Protein AF-A0A2T5HZY5-F1 (afdb_monomer_lite)

Structure (mmCIF, N/CA/C/O backbone):
data_AF-A0A2T5HZY5-F1
#
_entry.id   AF-A0A2T5HZY5-F1
#
loop_
_atom_site.group_PDB
_atom_site.id
_atom_site.type_symbol
_atom_site.label_atom_id
_atom_site.label_alt_id
_atom_site.label_comp_id
_atom_site.label_asym_id
_atom_site.label_entity_id
_atom_site.label_seq_id
_atom_site.pdbx_PDB_ins_code
_atom_site.Cartn_x
_atom_site.Cartn_y
_atom_site.Cartn_z
_atom_site.occupancy
_atom_site.B_iso_or_equiv
_atom_site.auth_seq_id
_atom_site.auth_comp_id
_atom_site.auth_asym_id
_atom_site.auth_atom_id
_atom_site.pdbx_PDB_model_num
ATOM 1 N N . MET A 1 1 ? 18.395 0.371 3.546 1.00 41.59 1 MET A N 1
ATOM 2 C CA . MET A 1 1 ? 17.524 1.176 2.662 1.00 41.59 1 MET A CA 1
ATOM 3 C C . MET A 1 1 ? 16.368 0.289 2.238 1.00 41.59 1 MET A C 1
ATOM 5 O O . MET A 1 1 ? 16.626 -0.799 1.742 1.00 41.59 1 MET A O 1
ATOM 9 N N . LYS A 1 2 ? 15.124 0.676 2.534 1.00 44.75 2 LYS A N 1
ATOM 10 C CA . LYS A 1 2 ? 13.929 -0.111 2.202 1.00 44.75 2 LYS A CA 1
ATOM 11 C C . LYS A 1 2 ? 13.679 0.050 0.698 1.00 44.75 2 LYS A C 1
ATOM 13 O O . LYS A 1 2 ? 13.107 1.045 0.268 1.00 44.75 2 LYS A O 1
ATOM 18 N N . VAL A 1 3 ? 14.240 -0.851 -0.108 1.00 51.84 3 VAL A N 1
ATOM 19 C CA . VAL A 1 3 ? 14.046 -0.850 -1.564 1.00 51.84 3 VAL A CA 1
ATOM 20 C C . VAL A 1 3 ? 12.724 -1.559 -1.827 1.00 51.84 3 VAL A C 1
ATOM 22 O O . VAL A 1 3 ? 12.675 -2.782 -1.919 1.00 51.84 3 VAL A O 1
ATOM 25 N N . SER A 1 4 ? 11.629 -0.806 -1.816 1.00 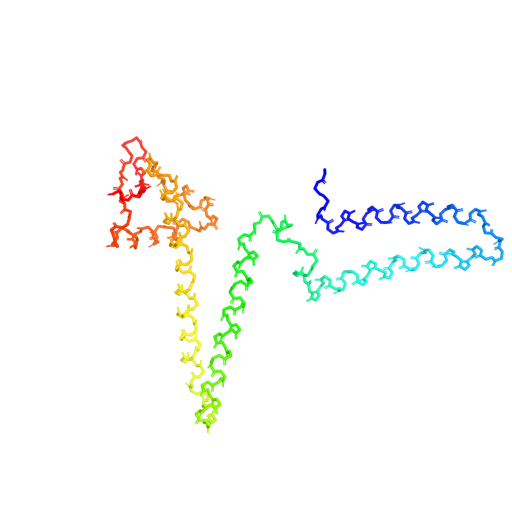55.94 4 SER A N 1
ATOM 26 C CA . SER A 1 4 ? 10.291 -1.372 -2.054 1.00 55.94 4 SER A CA 1
ATOM 27 C C . SER A 1 4 ? 9.409 -0.466 -2.909 1.00 55.94 4 SER A C 1
ATOM 29 O O . SER A 1 4 ? 8.311 -0.845 -3.265 1.00 55.94 4 SER A O 1
ATOM 31 N N . ASN A 1 5 ? 9.893 0.706 -3.332 1.00 67.44 5 ASN A N 1
ATOM 32 C CA . ASN A 1 5 ? 9.145 1.520 -4.281 1.00 67.44 5 ASN A CA 1
ATOM 33 C C . ASN A 1 5 ? 9.508 1.107 -5.723 1.00 67.44 5 ASN A C 1
ATOM 35 O O . ASN A 1 5 ? 10.681 1.224 -6.101 1.00 67.44 5 ASN A O 1
ATOM 39 N N . PRO A 1 6 ? 8.537 0.672 -6.548 1.00 72.19 6 PRO A N 1
ATOM 40 C CA . PRO A 1 6 ? 8.766 0.334 -7.953 1.00 72.19 6 PRO A CA 1
ATOM 41 C C . PRO A 1 6 ? 9.450 1.456 -8.746 1.00 72.19 6 PRO A C 1
ATOM 43 O O . PRO A 1 6 ? 10.272 1.183 -9.619 1.00 72.19 6 PRO A O 1
ATOM 46 N N . LEU A 1 7 ? 9.197 2.720 -8.389 1.00 73.25 7 LEU A N 1
ATOM 47 C CA . LEU A 1 7 ? 9.854 3.879 -8.994 1.00 73.25 7 LEU A CA 1
ATOM 48 C C . LEU A 1 7 ? 11.366 3.887 -8.725 1.00 73.25 7 LEU A C 1
ATOM 50 O O . LEU A 1 7 ? 12.158 4.209 -9.606 1.00 73.25 7 LEU A O 1
ATOM 54 N N . THR A 1 8 ? 11.781 3.490 -7.521 1.00 77.81 8 THR A N 1
ATOM 55 C CA . THR A 1 8 ? 13.197 3.396 -7.146 1.00 77.81 8 THR A CA 1
ATOM 56 C C . THR A 1 8 ? 13.889 2.247 -7.872 1.00 77.81 8 THR A C 1
ATOM 58 O O . THR A 1 8 ? 15.032 2.400 -8.293 1.00 77.81 8 THR A O 1
ATOM 61 N N . ILE A 1 9 ? 13.199 1.118 -8.067 1.00 81.75 9 ILE A N 1
ATOM 62 C CA . ILE A 1 9 ? 13.724 -0.013 -8.847 1.00 81.75 9 ILE A CA 1
ATOM 63 C C . ILE A 1 9 ? 13.970 0.417 -10.297 1.00 81.75 9 ILE A C 1
ATOM 65 O O . ILE A 1 9 ? 15.045 0.156 -10.836 1.00 81.75 9 ILE A O 1
ATOM 69 N N . ILE A 1 10 ? 13.017 1.132 -10.902 1.00 80.75 10 ILE A N 1
ATOM 70 C CA . ILE A 1 10 ? 13.156 1.665 -12.265 1.00 80.75 10 ILE A CA 1
ATOM 71 C C . ILE A 1 10 ? 14.299 2.679 -12.343 1.00 80.75 10 ILE A C 1
ATOM 73 O O . ILE A 1 10 ? 15.090 2.619 -13.279 1.00 80.75 10 ILE A O 1
ATOM 77 N N . ALA A 1 11 ? 14.429 3.569 -11.356 1.00 83.25 11 ALA A N 1
ATOM 78 C CA . ALA A 1 11 ? 15.509 4.553 -11.320 1.00 83.25 11 ALA A CA 1
ATOM 79 C C . ALA A 1 11 ? 16.895 3.888 -11.262 1.00 83.25 11 ALA A C 1
ATOM 81 O O . ALA A 1 11 ? 17.770 4.223 -12.057 1.00 83.25 11 ALA A O 1
ATOM 82 N N . ILE A 1 12 ? 17.081 2.900 -10.378 1.00 86.81 12 ILE A N 1
ATOM 83 C CA . ILE A 1 12 ? 18.340 2.144 -10.274 1.00 86.81 12 ILE A CA 1
ATOM 84 C C . ILE A 1 12 ? 18.628 1.404 -11.584 1.00 86.81 12 ILE A C 1
ATOM 86 O O . ILE A 1 12 ? 19.751 1.446 -12.087 1.00 86.81 12 ILE A O 1
ATOM 90 N N . PHE A 1 13 ? 17.617 0.744 -12.150 1.00 86.19 13 PHE A N 1
ATOM 91 C CA . PHE A 1 13 ? 17.762 0.008 -13.400 1.00 86.19 13 PHE A CA 1
ATOM 92 C C . PHE A 1 13 ? 18.158 0.927 -14.562 1.00 86.19 13 PHE A C 1
ATOM 94 O O . PHE A 1 13 ? 19.075 0.590 -15.307 1.00 86.19 13 PHE A O 1
ATOM 101 N N . ALA A 1 14 ? 17.531 2.101 -14.679 1.00 84.69 14 ALA A N 1
ATOM 102 C CA . ALA A 1 14 ? 17.856 3.091 -15.700 1.00 84.69 14 ALA A CA 1
ATOM 103 C C . ALA A 1 14 ? 19.310 3.579 -15.582 1.00 84.69 14 ALA A C 1
ATOM 105 O O . ALA A 1 14 ? 20.033 3.554 -16.575 1.00 84.69 14 ALA A O 1
ATOM 106 N N . SER A 1 15 ? 19.770 3.928 -14.374 1.00 87.69 15 SER A N 1
ATOM 107 C CA . SER A 1 15 ? 21.152 4.387 -14.154 1.00 87.69 15 SER A CA 1
ATOM 108 C C . SER A 1 15 ? 22.198 3.318 -14.493 1.00 87.69 15 SER A C 1
ATOM 110 O O . SER A 1 15 ? 23.236 3.611 -15.094 1.00 87.69 15 SER A O 1
ATOM 112 N N . VAL A 1 16 ? 21.936 2.061 -14.126 1.00 90.31 16 VAL A N 1
ATOM 113 C CA . VAL A 1 16 ? 22.842 0.942 -14.428 1.00 90.31 16 VAL A CA 1
ATOM 114 C C . VAL A 1 16 ? 22.845 0.632 -15.928 1.00 90.31 16 VAL A C 1
ATOM 116 O O . VAL A 1 16 ? 23.913 0.457 -16.515 1.00 90.31 16 VAL A O 1
ATOM 119 N N . ALA A 1 17 ? 21.671 0.609 -16.563 1.00 88.00 17 ALA A N 1
ATOM 120 C CA . ALA A 1 17 ? 21.539 0.366 -17.996 1.00 88.00 17 ALA A CA 1
ATOM 121 C C . ALA A 1 17 ? 22.242 1.448 -18.831 1.00 88.00 17 ALA A C 1
ATOM 123 O O . ALA A 1 17 ? 22.943 1.114 -19.783 1.00 88.00 17 ALA A O 1
ATOM 124 N N . GLU A 1 18 ? 22.117 2.719 -18.446 1.00 87.50 18 GLU A N 1
ATOM 125 C CA . GLU A 1 18 ? 22.801 3.839 -19.101 1.00 87.50 18 GLU A CA 1
ATOM 126 C C . GLU A 1 18 ? 24.326 3.711 -18.996 1.00 87.50 18 GLU A C 1
ATOM 128 O O . GLU A 1 18 ? 25.034 3.814 -19.998 1.00 87.50 18 GLU A O 1
ATOM 133 N N . THR A 1 19 ? 24.836 3.390 -17.804 1.00 91.75 19 THR A N 1
ATOM 134 C CA . THR A 1 19 ? 26.278 3.197 -17.584 1.00 91.75 19 THR A CA 1
ATOM 135 C C . THR A 1 19 ? 26.834 2.075 -18.465 1.00 91.75 19 THR A C 1
ATOM 137 O O . THR A 1 19 ? 27.882 2.232 -19.098 1.00 91.75 19 THR A O 1
ATOM 140 N N . PHE A 1 20 ? 26.123 0.948 -18.555 1.00 90.31 20 PHE A N 1
ATOM 141 C CA . PHE A 1 20 ? 26.525 -0.153 -19.429 1.00 90.31 20 PHE A CA 1
ATOM 142 C C . PHE A 1 20 ? 26.403 0.189 -20.912 1.00 90.31 20 PHE A C 1
ATOM 144 O O . PHE A 1 20 ? 27.266 -0.213 -21.692 1.00 90.31 20 PHE A O 1
ATOM 151 N N . ALA A 1 21 ? 25.381 0.948 -21.307 1.00 89.44 21 ALA A N 1
ATOM 152 C CA . ALA A 1 21 ? 25.213 1.380 -22.686 1.00 89.44 21 ALA A CA 1
ATOM 153 C C . ALA A 1 21 ? 26.360 2.288 -23.145 1.00 89.44 21 ALA A C 1
ATOM 155 O O . ALA A 1 21 ? 26.888 2.084 -24.236 1.00 89.44 21 ALA A O 1
ATOM 156 N N . ILE A 1 22 ? 26.806 3.227 -22.304 1.00 89.75 22 ILE A N 1
ATOM 157 C CA . ILE A 1 22 ? 27.970 4.077 -22.598 1.00 89.75 22 ILE A CA 1
ATOM 158 C C . ILE A 1 22 ? 29.231 3.220 -22.758 1.00 89.75 22 ILE A C 1
ATOM 160 O O . ILE A 1 22 ? 29.968 3.380 -23.732 1.00 89.75 22 ILE A O 1
ATOM 164 N N . GLY A 1 23 ? 29.464 2.277 -21.839 1.00 91.25 23 GLY A N 1
ATOM 165 C CA . GLY A 1 23 ? 30.614 1.373 -21.918 1.00 91.25 23 GLY A CA 1
ATOM 166 C C . GLY A 1 23 ? 30.615 0.516 -23.188 1.00 91.25 23 GLY A C 1
ATOM 167 O O . GLY A 1 23 ? 31.645 0.381 -23.846 1.00 91.25 23 GLY A O 1
ATOM 168 N N . ALA A 1 24 ? 29.453 -0.016 -23.566 1.00 89.88 24 ALA A N 1
ATOM 169 C CA . ALA A 1 24 ? 29.289 -0.798 -24.786 1.00 89.88 24 ALA A CA 1
ATOM 170 C C . ALA A 1 24 ? 29.476 0.053 -26.052 1.00 89.88 24 ALA A C 1
ATOM 172 O O . ALA A 1 24 ? 30.135 -0.396 -26.988 1.00 89.88 24 ALA A O 1
ATOM 173 N N . LEU A 1 25 ? 28.956 1.287 -26.069 1.00 89.62 25 LEU A N 1
ATOM 174 C CA . LEU A 1 25 ? 29.047 2.194 -27.216 1.00 89.62 25 LEU A CA 1
ATOM 175 C C . LEU A 1 25 ? 30.503 2.515 -27.580 1.00 89.62 25 LEU A C 1
ATOM 177 O O . LEU A 1 25 ? 30.850 2.518 -28.758 1.00 89.62 25 LEU A O 1
ATOM 181 N N . ILE A 1 26 ? 31.364 2.721 -26.578 1.00 90.12 26 ILE A N 1
ATOM 182 C CA . ILE A 1 26 ? 32.797 3.002 -26.782 1.00 90.12 26 ILE A CA 1
ATOM 183 C C . ILE A 1 26 ? 33.531 1.795 -27.391 1.00 90.12 26 ILE A C 1
ATOM 185 O O . ILE A 1 26 ? 34.487 1.968 -28.143 1.00 90.12 26 ILE A O 1
ATOM 189 N N . ALA A 1 27 ? 33.094 0.573 -27.079 1.00 90.75 27 ALA A N 1
ATOM 190 C CA . ALA A 1 27 ? 33.712 -0.661 -27.562 1.00 90.75 27 ALA A CA 1
ATOM 191 C C . ALA A 1 27 ? 33.194 -1.118 -28.942 1.00 90.75 27 ALA A C 1
ATOM 193 O O . ALA A 1 27 ? 33.733 -2.068 -29.513 1.00 90.75 27 ALA A O 1
ATOM 194 N N . LEU A 1 28 ? 32.145 -0.479 -29.470 1.00 92.06 28 LEU A N 1
ATOM 195 C CA . LEU A 1 28 ? 31.490 -0.864 -30.719 1.00 92.06 28 LEU A CA 1
ATOM 196 C C . LEU A 1 28 ? 32.142 -0.198 -31.946 1.00 92.06 28 LEU A C 1
ATOM 198 O O . LEU A 1 28 ? 32.433 1.001 -31.908 1.00 92.06 28 LEU A O 1
ATOM 202 N N . PRO A 1 29 ? 32.305 -0.934 -33.063 1.00 92.19 29 PRO A N 1
ATOM 203 C CA . PRO A 1 29 ? 32.697 -0.358 -34.346 1.00 92.19 29 PRO A CA 1
ATOM 204 C C . PRO A 1 29 ? 31.702 0.717 -34.824 1.00 92.19 29 PRO A C 1
ATOM 206 O O . PRO A 1 29 ? 30.498 0.556 -34.587 1.00 92.19 29 PRO A O 1
ATOM 209 N N . PRO A 1 30 ? 32.157 1.781 -35.516 1.00 88.88 30 PRO A N 1
ATOM 210 C CA . PRO A 1 30 ? 31.310 2.901 -35.942 1.00 88.88 30 PRO A CA 1
ATOM 211 C C . PRO A 1 30 ? 30.069 2.485 -36.741 1.00 88.88 30 PRO A C 1
ATOM 213 O O . PRO A 1 30 ? 29.016 3.104 -36.618 1.00 88.88 30 PRO A O 1
ATOM 216 N N . GLU A 1 31 ? 30.167 1.405 -37.514 1.00 91.62 31 GLU A N 1
ATOM 217 C CA . GLU A 1 31 ? 29.094 0.896 -38.372 1.00 91.62 31 GLU A CA 1
ATOM 218 C C . GLU A 1 31 ? 27.902 0.351 -37.565 1.00 91.62 31 GLU A C 1
ATOM 220 O O . GLU A 1 31 ? 26.770 0.324 -38.049 1.00 91.62 31 GLU A O 1
ATOM 225 N N . LEU A 1 32 ? 28.146 -0.083 -36.324 1.00 90.69 32 LEU A N 1
ATOM 226 C CA . LEU A 1 32 ? 27.134 -0.663 -35.437 1.00 90.69 32 LEU A CA 1
ATOM 227 C C . LEU A 1 32 ? 26.638 0.318 -34.367 1.00 90.69 32 LEU A C 1
ATOM 229 O O . LEU A 1 32 ? 25.593 0.071 -33.761 1.00 90.69 32 LEU A O 1
ATOM 233 N N . GLN A 1 33 ? 27.345 1.430 -34.142 1.00 91.19 33 GLN A N 1
ATOM 234 C CA . GLN A 1 33 ? 27.001 2.417 -33.111 1.00 91.19 33 GLN A CA 1
ATOM 235 C C . GLN A 1 33 ? 25.614 3.032 -33.328 1.00 91.19 33 GLN A C 1
ATOM 237 O O . GLN A 1 33 ? 24.863 3.192 -32.368 1.00 91.19 33 GLN A O 1
ATOM 242 N N . GLU A 1 34 ? 25.241 3.322 -34.577 1.00 90.06 34 GLU A N 1
ATOM 243 C CA . GLU A 1 34 ? 23.929 3.894 -34.906 1.00 90.06 34 GLU A CA 1
ATOM 244 C C . GLU A 1 34 ? 22.782 2.946 -34.525 1.00 90.06 34 GLU A C 1
ATOM 246 O O . GLU A 1 34 ? 21.855 3.322 -33.805 1.00 90.06 34 GLU A O 1
ATOM 251 N N . HIS A 1 35 ? 22.876 1.682 -34.942 1.00 89.94 35 HIS A N 1
ATOM 252 C CA . HIS A 1 35 ? 21.875 0.661 -34.626 1.00 89.94 35 HIS A CA 1
ATOM 253 C C . HIS A 1 35 ? 21.792 0.410 -33.117 1.00 89.94 35 HIS A C 1
ATOM 255 O O . HIS A 1 35 ? 20.702 0.265 -32.556 1.00 89.94 35 HIS A O 1
ATOM 261 N N . PHE A 1 36 ? 22.944 0.403 -32.445 1.00 90.81 36 PHE A N 1
ATOM 262 C CA . PHE A 1 36 ? 23.018 0.251 -31.000 1.00 90.81 36 PHE A CA 1
ATOM 263 C C . PHE A 1 36 ? 22.377 1.432 -30.256 1.00 90.81 36 PHE A C 1
ATOM 265 O O . PHE A 1 36 ? 21.640 1.214 -29.296 1.00 90.81 36 PHE A O 1
ATOM 272 N N . MET A 1 37 ? 22.568 2.671 -30.720 1.00 88.88 37 MET A N 1
ATOM 273 C CA . MET A 1 37 ? 21.932 3.855 -30.131 1.00 88.88 37 MET A CA 1
ATOM 274 C C . MET A 1 37 ? 20.402 3.782 -30.180 1.00 88.88 37 MET A C 1
ATOM 276 O O . MET A 1 37 ? 19.745 4.040 -29.169 1.00 88.88 37 MET A O 1
ATOM 280 N N . TYR A 1 38 ? 19.823 3.381 -31.315 1.00 91.38 38 TYR A N 1
ATOM 281 C CA . TYR A 1 38 ? 18.373 3.192 -31.414 1.00 91.38 38 TYR A CA 1
ATOM 282 C C . TYR A 1 38 ? 17.869 2.116 -30.453 1.00 91.38 38 TYR A C 1
ATOM 284 O O . TYR A 1 38 ? 16.848 2.313 -29.790 1.00 91.38 38 TYR A O 1
ATOM 292 N N . PHE A 1 39 ? 18.601 1.007 -30.325 1.00 88.94 39 PHE A N 1
ATOM 293 C CA . PHE A 1 39 ? 18.272 -0.035 -29.359 1.00 88.94 39 PHE A CA 1
ATOM 294 C C . PHE A 1 39 ? 18.289 0.506 -27.920 1.00 88.94 39 PHE A C 1
ATOM 296 O O . PHE A 1 39 ? 17.301 0.352 -27.205 1.00 88.94 39 PHE A O 1
ATOM 303 N N . VAL A 1 40 ? 19.357 1.204 -27.518 1.00 89.12 40 VAL A N 1
ATOM 304 C CA . VAL A 1 40 ? 19.530 1.762 -26.164 1.00 89.12 40 VAL A CA 1
ATOM 305 C C . VAL A 1 40 ? 18.459 2.795 -25.805 1.00 89.12 40 VAL A C 1
ATOM 307 O O . VAL A 1 40 ? 18.077 2.877 -24.644 1.00 89.12 40 VAL A O 1
ATOM 310 N N . MET A 1 41 ? 17.941 3.566 -26.763 1.00 87.50 41 MET A N 1
ATOM 311 C CA . MET A 1 41 ? 16.875 4.540 -26.486 1.00 87.50 41 MET A CA 1
ATOM 312 C C . MET A 1 41 ? 15.482 3.900 -26.463 1.00 87.50 41 MET A C 1
ATOM 314 O O . MET A 1 41 ? 14.672 4.169 -25.570 1.00 87.50 41 MET A O 1
ATOM 318 N N . VAL A 1 42 ? 15.179 3.061 -27.457 1.00 90.50 42 VAL A N 1
ATOM 319 C CA . VAL A 1 42 ? 13.830 2.511 -27.657 1.00 90.50 42 VAL A CA 1
ATOM 320 C C . VAL A 1 42 ? 13.539 1.394 -26.662 1.00 90.50 42 VAL A C 1
ATOM 322 O O . VAL A 1 42 ? 12.455 1.364 -26.082 1.00 90.50 42 VAL A O 1
ATOM 325 N N . PHE A 1 43 ? 14.489 0.489 -26.425 1.00 85.94 43 PHE A N 1
ATOM 326 C CA . PHE A 1 43 ? 14.255 -0.693 -25.598 1.00 85.94 43 PHE A CA 1
ATOM 327 C C . PHE A 1 43 ? 13.878 -0.352 -24.141 1.00 85.94 43 PHE A C 1
ATOM 329 O O . PHE A 1 43 ? 12.829 -0.820 -23.686 1.00 85.94 43 PHE A O 1
ATOM 336 N N . PRO A 1 44 ? 14.616 0.509 -23.410 1.00 83.94 44 PRO A N 1
ATOM 337 C CA . PRO A 1 44 ? 14.225 0.910 -22.058 1.00 83.94 44 PRO A CA 1
ATOM 338 C C . PRO A 1 44 ? 12.903 1.680 -22.041 1.00 83.94 44 PRO A C 1
ATOM 340 O O . PRO A 1 44 ? 12.084 1.474 -21.148 1.00 83.94 44 PRO A O 1
ATOM 343 N N . SER A 1 45 ? 12.660 2.517 -23.054 1.00 87.31 45 SER A N 1
ATOM 344 C CA . SER A 1 45 ? 11.419 3.289 -23.179 1.00 87.31 45 SER A CA 1
ATOM 345 C C . SER A 1 45 ? 10.200 2.373 -23.318 1.00 87.31 45 SER A C 1
ATOM 347 O O . SER A 1 45 ? 9.189 2.578 -22.646 1.00 87.31 45 SER A O 1
ATOM 349 N N . VAL A 1 46 ? 10.307 1.310 -24.122 1.00 90.75 46 VAL A N 1
ATOM 350 C CA . VAL A 1 46 ? 9.262 0.282 -24.261 1.00 90.75 46 VAL A CA 1
ATOM 351 C C . VAL A 1 46 ? 9.019 -0.441 -22.935 1.00 90.75 46 VAL A C 1
ATOM 353 O O . VAL A 1 46 ? 7.862 -0.623 -22.561 1.00 90.75 46 VAL A O 1
ATOM 356 N N . ILE A 1 47 ? 10.070 -0.804 -22.191 1.00 86.50 47 ILE A N 1
ATOM 357 C CA . ILE A 1 47 ? 9.929 -1.445 -20.870 1.00 86.50 47 ILE A CA 1
ATOM 358 C C . ILE A 1 47 ? 9.198 -0.530 -19.884 1.00 86.50 47 ILE A C 1
ATOM 360 O O . ILE A 1 47 ? 8.287 -0.988 -19.194 1.00 86.50 47 ILE A O 1
ATOM 364 N N . VAL A 1 48 ? 9.554 0.757 -19.835 1.00 84.50 48 VAL A N 1
ATOM 365 C CA . VAL A 1 48 ? 8.897 1.736 -18.956 1.00 84.50 48 VAL A CA 1
ATOM 366 C C . VAL A 1 48 ? 7.424 1.906 -19.337 1.00 84.50 48 VAL A C 1
ATOM 368 O O . VAL A 1 48 ? 6.558 1.881 -18.462 1.00 84.50 48 VAL A O 1
ATOM 371 N N . ILE A 1 49 ? 7.106 2.005 -20.630 1.00 89.25 49 ILE A N 1
ATOM 372 C CA . ILE A 1 49 ? 5.715 2.083 -21.101 1.00 89.25 49 ILE A CA 1
ATOM 373 C C . ILE A 1 49 ? 4.938 0.823 -20.707 1.00 89.25 49 ILE A C 1
ATOM 375 O O . ILE A 1 49 ? 3.854 0.933 -20.136 1.00 89.25 49 ILE A O 1
ATOM 379 N N . LEU A 1 50 ? 5.487 -0.371 -20.956 1.00 87.94 50 LEU A N 1
ATOM 380 C CA . LEU A 1 50 ? 4.850 -1.634 -20.568 1.00 87.94 50 LEU A CA 1
ATOM 381 C C . LEU A 1 50 ? 4.619 -1.703 -19.060 1.00 87.94 50 LEU A C 1
ATOM 383 O O . LEU A 1 50 ? 3.548 -2.124 -18.627 1.00 87.94 50 LEU A O 1
ATOM 387 N N . PHE A 1 51 ? 5.592 -1.261 -18.267 1.00 82.56 51 PHE A N 1
ATOM 388 C CA . PHE A 1 51 ? 5.463 -1.191 -16.820 1.00 82.56 51 PHE A CA 1
ATOM 389 C C . PHE A 1 51 ? 4.252 -0.340 -16.408 1.00 82.56 51 PHE A C 1
ATOM 391 O O . PHE A 1 51 ? 3.409 -0.807 -15.640 1.00 82.56 51 PHE A O 1
ATOM 398 N N . PHE A 1 52 ? 4.105 0.866 -16.967 1.00 83.00 52 PHE A N 1
ATOM 399 C CA . PHE A 1 52 ? 2.960 1.732 -16.667 1.00 83.00 52 PHE A CA 1
ATOM 400 C C . PHE A 1 52 ? 1.630 1.173 -17.181 1.00 83.00 52 PHE A C 1
ATOM 402 O O . PHE A 1 52 ? 0.617 1.292 -16.495 1.00 83.00 52 PHE A O 1
ATOM 409 N N . VAL A 1 53 ? 1.617 0.520 -18.345 1.00 87.94 53 VAL A N 1
ATOM 410 C CA . VAL A 1 53 ? 0.422 -0.161 -18.866 1.00 87.94 53 VAL A CA 1
ATOM 411 C C . VAL A 1 53 ? -0.016 -1.285 -17.923 1.00 87.94 53 VAL A C 1
ATOM 413 O O . VAL A 1 53 ? -1.196 -1.394 -17.591 1.00 87.94 53 VAL A O 1
ATOM 416 N N . ILE A 1 54 ? 0.922 -2.102 -17.440 1.00 84.31 54 ILE A N 1
ATOM 417 C CA . ILE A 1 54 ? 0.631 -3.166 -16.469 1.00 84.31 54 ILE A CA 1
ATOM 418 C C . ILE A 1 54 ? 0.106 -2.564 -15.164 1.00 84.31 54 ILE A C 1
ATOM 420 O O . ILE A 1 54 ? -0.879 -3.066 -14.623 1.00 84.31 54 ILE A O 1
ATOM 424 N N . LEU A 1 55 ? 0.713 -1.476 -14.6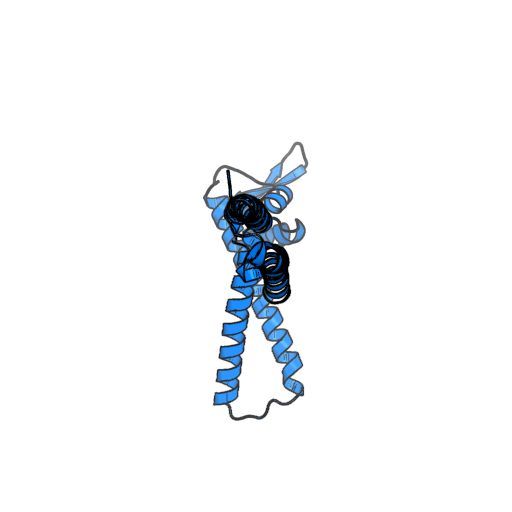88 1.00 79.50 55 LEU A N 1
ATOM 425 C CA . LEU A 1 55 ? 0.276 -0.766 -13.487 1.00 79.50 55 LEU A CA 1
ATOM 426 C C . LEU A 1 55 ? -1.150 -0.219 -13.644 1.00 79.50 55 LEU A C 1
ATOM 428 O O . LEU A 1 55 ? -1.954 -0.357 -12.723 1.00 79.50 55 LEU A O 1
ATOM 432 N N . PHE A 1 56 ? -1.494 0.313 -14.819 1.00 81.25 56 PHE A N 1
ATOM 433 C CA . PHE A 1 56 ? -2.839 0.803 -15.121 1.00 81.25 56 PHE A CA 1
ATOM 434 C C . PHE A 1 56 ? -3.904 -0.301 -15.017 1.00 81.25 56 PHE A C 1
ATOM 436 O O . PHE A 1 56 ? -4.968 -0.077 -14.444 1.00 81.25 56 PHE A O 1
ATOM 443 N N . PHE A 1 57 ? -3.623 -1.511 -15.513 1.00 81.69 57 PHE A N 1
ATOM 444 C CA . PHE A 1 57 ? -4.581 -2.625 -15.454 1.00 81.69 57 PHE A CA 1
ATOM 445 C C . PHE A 1 57 ? -4.553 -3.409 -14.139 1.00 81.69 57 PHE A C 1
ATOM 447 O O . PHE A 1 57 ? -5.565 -3.992 -13.739 1.00 81.69 57 PHE A O 1
ATOM 454 N N . LYS A 1 58 ? -3.393 -3.496 -13.485 1.00 73.25 58 LYS A N 1
ATOM 455 C CA . LYS A 1 58 ? -3.165 -4.354 -12.316 1.00 73.25 58 LYS A CA 1
ATOM 456 C C . LYS A 1 58 ? -2.337 -3.637 -11.246 1.00 73.25 58 LYS A C 1
ATOM 458 O O . LYS A 1 58 ? -1.234 -4.089 -10.930 1.00 73.25 58 LYS A O 1
ATOM 463 N N . PRO A 1 59 ? -2.889 -2.590 -10.610 1.00 68.00 59 PRO A N 1
ATOM 464 C CA . PRO A 1 59 ? -2.159 -1.818 -9.606 1.00 68.00 59 PRO A CA 1
ATOM 465 C C . PRO A 1 59 ? -1.689 -2.695 -8.433 1.00 68.00 59 PRO A C 1
ATOM 467 O O . PRO A 1 59 ? -0.579 -2.541 -7.953 1.00 68.00 59 PRO A O 1
ATOM 470 N N . LEU A 1 60 ? -2.471 -3.702 -8.032 1.00 64.19 60 LEU A N 1
ATOM 471 C CA . LEU A 1 60 ? -2.191 -4.560 -6.869 1.00 64.19 60 LEU A CA 1
ATOM 472 C C . LEU A 1 60 ? -1.067 -5.601 -7.066 1.00 64.19 60 LEU A C 1
ATOM 474 O O . LEU A 1 60 ? -0.744 -6.310 -6.119 1.00 64.19 60 LEU A O 1
ATOM 478 N N . VAL A 1 61 ? -0.525 -5.776 -8.278 1.00 65.06 61 VAL A N 1
ATOM 479 C CA . VAL A 1 61 ? 0.477 -6.830 -8.569 1.00 65.06 61 VAL A CA 1
ATOM 480 C C . VAL A 1 61 ? 1.908 -6.354 -8.312 1.00 65.06 61 VAL A C 1
ATOM 482 O O . VAL A 1 61 ? 2.784 -7.169 -8.037 1.00 65.06 61 VAL A O 1
ATOM 485 N N . LEU A 1 62 ? 2.143 -5.046 -8.408 1.00 60.66 62 LEU A N 1
ATOM 486 C CA . LEU A 1 62 ? 3.481 -4.451 -8.361 1.00 60.66 62 LEU A CA 1
ATOM 487 C C . LEU A 1 62 ? 3.789 -3.728 -7.047 1.00 60.66 62 LEU A C 1
ATOM 489 O O . LEU A 1 62 ? 4.945 -3.391 -6.817 1.00 60.66 62 LEU A O 1
ATOM 493 N N . TYR A 1 63 ? 2.786 -3.521 -6.193 1.00 60.50 63 TYR A N 1
ATOM 494 C CA . TYR A 1 63 ? 2.971 -2.997 -4.844 1.00 60.50 63 TYR A CA 1
ATOM 495 C C . TYR A 1 63 ? 2.868 -4.138 -3.840 1.00 60.50 63 TYR A C 1
ATOM 497 O O . TYR A 1 63 ? 1.864 -4.85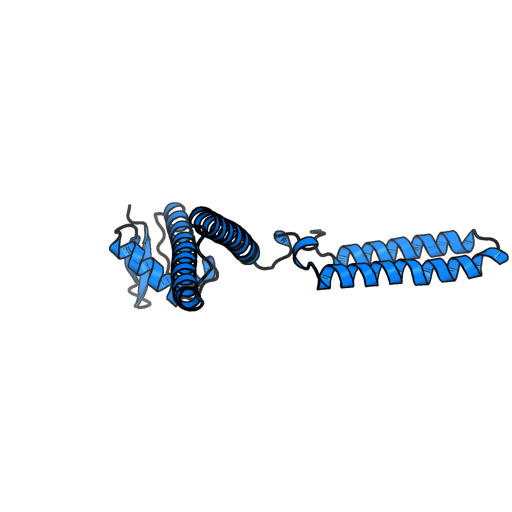7 -3.792 1.00 60.50 63 TYR A O 1
ATOM 505 N N . ALA A 1 64 ? 3.906 -4.308 -3.030 1.00 56.56 64 ALA A N 1
ATOM 506 C CA . ALA A 1 64 ? 3.823 -5.165 -1.866 1.00 56.56 64 ALA A CA 1
ATOM 507 C C . ALA A 1 64 ? 2.877 -4.523 -0.830 1.00 56.56 64 ALA A C 1
ATOM 509 O O . ALA A 1 64 ? 2.741 -3.299 -0.787 1.00 56.56 64 ALA A O 1
ATOM 510 N N . PRO A 1 65 ? 2.258 -5.310 0.071 1.00 53.50 65 PRO A N 1
ATOM 511 C CA . PRO A 1 65 ? 1.437 -4.769 1.160 1.00 53.50 65 PRO A CA 1
ATOM 512 C C . PRO A 1 65 ? 2.168 -3.722 2.018 1.00 53.50 65 PRO A C 1
ATOM 514 O O . PRO A 1 65 ? 1.530 -2.890 2.647 1.00 53.50 65 PRO A O 1
ATOM 517 N N . SER A 1 66 ? 3.505 -3.764 2.033 1.00 55.84 66 SER A N 1
ATOM 518 C CA . SER A 1 66 ? 4.384 -2.818 2.725 1.00 55.84 66 SER A CA 1
ATOM 519 C C . SER A 1 66 ? 4.561 -1.462 2.037 1.00 55.84 66 SER A C 1
ATOM 521 O O . SER A 1 66 ? 5.178 -0.585 2.643 1.00 55.84 66 SER A O 1
ATOM 523 N N . ASP A 1 67 ? 4.110 -1.331 0.785 1.00 59.41 67 ASP A N 1
ATOM 524 C CA . ASP A 1 67 ? 4.245 -0.124 -0.046 1.00 59.41 67 ASP A CA 1
ATOM 525 C C . ASP A 1 67 ? 2.996 0.760 0.014 1.00 59.41 67 ASP A C 1
ATOM 527 O O . ASP A 1 67 ? 2.999 1.882 -0.487 1.00 59.41 67 ASP A O 1
ATOM 531 N N . TYR A 1 68 ? 1.934 0.255 0.640 1.00 57.47 68 TYR A N 1
ATOM 532 C CA . TYR A 1 68 ? 0.786 1.045 1.046 1.00 57.47 68 TYR A CA 1
ATOM 533 C C . TYR A 1 68 ? 1.096 1.700 2.397 1.00 57.47 68 TYR A C 1
ATOM 535 O O . TYR A 1 68 ? 1.590 1.028 3.303 1.00 57.47 68 TYR A O 1
ATOM 543 N N . ASP A 1 69 ? 0.766 2.989 2.545 1.00 54.97 69 ASP A N 1
ATOM 544 C CA . ASP A 1 69 ? 0.868 3.704 3.831 1.00 54.97 69 ASP A CA 1
ATOM 545 C C . ASP A 1 69 ? 0.054 3.009 4.937 1.00 54.97 69 ASP A C 1
ATOM 547 O O . ASP A 1 69 ? 0.386 3.118 6.116 1.00 54.97 69 ASP A O 1
ATOM 551 N N . ASP A 1 70 ? -0.975 2.247 4.547 1.00 55.59 70 ASP A N 1
ATOM 552 C CA . ASP A 1 70 ? -1.810 1.460 5.444 1.00 55.59 70 ASP A CA 1
ATOM 553 C C . ASP A 1 70 ? -1.953 -0.010 4.969 1.00 55.59 70 ASP A C 1
ATOM 555 O O . ASP A 1 70 ? -2.732 -0.311 4.052 1.00 55.59 70 ASP A O 1
ATOM 559 N N . PRO A 1 71 ? -1.223 -0.956 5.594 1.00 52.59 71 PRO A N 1
ATOM 560 C CA . PRO A 1 71 ? -1.318 -2.391 5.315 1.00 52.59 71 PRO A CA 1
ATOM 561 C C . PRO A 1 71 ? -2.726 -2.976 5.528 1.00 52.59 71 PRO A C 1
ATOM 563 O O . PRO A 1 71 ? -3.077 -3.989 4.907 1.00 52.59 71 PRO A O 1
ATOM 566 N N . GLU A 1 72 ? -3.548 -2.358 6.385 1.00 53.81 72 GLU A N 1
ATOM 567 C CA . GLU A 1 72 ? -4.907 -2.820 6.687 1.00 53.81 72 GLU A CA 1
ATOM 568 C C . GLU A 1 72 ? -5.856 -2.539 5.520 1.00 53.81 72 GLU A C 1
ATOM 570 O O . GLU A 1 72 ? -6.687 -3.385 5.206 1.00 53.81 72 GLU A O 1
ATOM 575 N N . HIS A 1 73 ? -5.690 -1.437 4.781 1.00 55.53 73 HIS A N 1
ATOM 576 C CA . HIS A 1 73 ? -6.523 -1.143 3.607 1.00 55.53 73 HIS A CA 1
ATOM 577 C C . HIS A 1 73 ? -6.347 -2.173 2.480 1.00 55.53 73 HIS A C 1
ATOM 579 O O . HIS A 1 73 ? -7.325 -2.562 1.831 1.00 55.53 73 HIS A O 1
ATOM 585 N N . PHE A 1 74 ? -5.123 -2.671 2.275 1.00 53.31 74 PHE A N 1
ATOM 586 C CA . PHE A 1 74 ? -4.856 -3.753 1.324 1.00 53.31 74 PHE A CA 1
ATOM 587 C C . PHE A 1 74 ? -5.464 -5.076 1.804 1.00 53.31 74 PHE A C 1
ATOM 589 O O . PHE A 1 74 ? -6.107 -5.784 1.026 1.00 53.31 74 PHE A O 1
ATOM 596 N N . LEU A 1 75 ? -5.311 -5.404 3.092 1.00 56.84 75 LEU A N 1
ATOM 597 C CA . LEU A 1 75 ? -5.901 -6.609 3.678 1.00 56.84 75 LEU A CA 1
ATOM 598 C C . LEU A 1 75 ? -7.427 -6.567 3.656 1.00 56.84 75 LEU A C 1
ATOM 600 O O . LEU A 1 75 ? -8.036 -7.583 3.333 1.00 56.84 75 LEU A O 1
ATOM 604 N N . ILE A 1 76 ? -8.043 -5.419 3.938 1.00 58.47 76 ILE A N 1
ATOM 605 C CA . ILE A 1 76 ? -9.488 -5.214 3.856 1.00 58.47 76 ILE A CA 1
ATOM 606 C C . ILE A 1 76 ? -9.932 -5.382 2.408 1.00 58.47 76 ILE A C 1
ATOM 608 O O . ILE A 1 76 ? -10.771 -6.235 2.155 1.00 58.47 76 ILE A O 1
ATOM 612 N N . ALA A 1 77 ? -9.333 -4.687 1.436 1.00 59.50 77 ALA A N 1
ATOM 613 C CA . ALA A 1 77 ? -9.725 -4.817 0.029 1.00 59.50 77 ALA A CA 1
ATOM 614 C C . ALA A 1 77 ? -9.586 -6.260 -0.498 1.00 59.50 77 ALA A C 1
ATOM 616 O O . ALA A 1 77 ? -10.452 -6.750 -1.227 1.00 59.50 77 ALA A O 1
ATOM 617 N N . ASN A 1 78 ? -8.528 -6.973 -0.099 1.00 62.25 78 ASN A N 1
ATOM 618 C CA . ASN A 1 78 ? -8.260 -8.331 -0.570 1.00 62.25 78 ASN A CA 1
ATOM 619 C C . ASN A 1 78 ? -9.103 -9.387 0.174 1.00 62.25 78 ASN A C 1
ATOM 621 O O . ASN A 1 78 ? -9.625 -10.303 -0.462 1.00 62.25 78 ASN A O 1
ATOM 625 N N . LYS A 1 79 ? -9.309 -9.246 1.494 1.00 61.72 79 LYS A N 1
ATOM 626 C CA . LYS A 1 79 ? -10.234 -10.094 2.272 1.00 61.72 79 LYS A CA 1
ATOM 627 C C . LYS A 1 79 ? -11.676 -9.876 1.829 1.00 61.72 79 LYS A C 1
ATOM 629 O O . LYS A 1 79 ? -12.385 -10.857 1.633 1.00 61.72 79 LYS A O 1
ATOM 634 N N . LEU A 1 80 ? -12.088 -8.625 1.609 1.00 63.81 80 LEU A N 1
ATOM 635 C CA . LEU A 1 80 ? -13.417 -8.290 1.106 1.00 63.81 80 LEU A CA 1
ATOM 636 C C . LEU A 1 80 ? -13.623 -8.933 -0.263 1.00 63.81 80 LEU A C 1
ATOM 638 O O . LEU A 1 80 ? -14.592 -9.657 -0.430 1.00 63.81 80 LEU A O 1
ATOM 642 N N . ARG A 1 81 ? -12.674 -8.781 -1.200 1.00 64.12 81 ARG A N 1
ATOM 643 C CA . ARG A 1 81 ? -12.742 -9.416 -2.526 1.00 64.12 81 ARG A CA 1
ATOM 644 C C . ARG A 1 81 ? -12.834 -10.941 -2.448 1.00 64.12 81 ARG A C 1
ATOM 646 O O . ARG A 1 81 ? -13.673 -11.518 -3.131 1.00 64.12 81 ARG A O 1
ATOM 653 N N . ASN A 1 82 ? -12.013 -11.579 -1.614 1.00 63.84 82 ASN A N 1
ATOM 654 C CA . ASN A 1 82 ? -12.008 -13.037 -1.456 1.00 63.84 82 ASN A CA 1
ATOM 655 C C . ASN A 1 82 ? -13.289 -13.563 -0.788 1.00 63.84 82 ASN A C 1
ATOM 657 O O . ASN A 1 82 ? -13.756 -14.653 -1.111 1.00 63.84 82 ASN A O 1
ATOM 661 N N . ASN A 1 83 ? -13.862 -12.807 0.148 1.00 66.50 83 ASN A N 1
ATOM 662 C CA . ASN A 1 83 ? -15.136 -13.154 0.771 1.00 66.50 83 ASN A CA 1
ATOM 663 C C . ASN A 1 83 ? -16.302 -12.917 -0.201 1.00 66.50 83 ASN A C 1
ATOM 665 O O . ASN A 1 83 ? -17.185 -13.762 -0.295 1.00 66.50 83 ASN A O 1
ATOM 669 N N . LEU A 1 84 ? -16.261 -11.844 -0.998 1.00 67.19 84 LEU A N 1
ATOM 670 C CA . LEU A 1 84 ? -17.260 -11.546 -2.029 1.00 67.19 84 LEU A CA 1
ATOM 671 C C . LEU A 1 84 ? -17.262 -12.595 -3.147 1.00 67.19 84 LEU A C 1
ATOM 673 O O . LEU A 1 84 ? -18.324 -13.013 -3.606 1.00 67.19 84 LEU A O 1
ATOM 677 N N . SER A 1 85 ? -16.083 -13.054 -3.575 1.00 63.66 85 SER A N 1
ATOM 678 C CA . SER A 1 85 ? -15.963 -14.111 -4.582 1.00 63.66 85 SER A CA 1
ATOM 679 C C . SER A 1 85 ? -16.504 -15.445 -4.065 1.00 63.66 85 SER A C 1
ATOM 681 O O . SER A 1 85 ? -17.237 -16.117 -4.775 1.00 63.66 85 SER A O 1
ATOM 683 N N . LYS A 1 86 ? -16.223 -15.798 -2.804 1.00 69.75 86 LYS A N 1
ATOM 684 C CA . LYS A 1 86 ? -16.762 -17.018 -2.180 1.00 69.75 86 LYS A CA 1
ATOM 685 C C . LYS A 1 86 ? -18.276 -16.961 -1.989 1.00 69.75 86 LYS A C 1
ATOM 687 O O . LYS A 1 86 ? -18.953 -17.967 -2.183 1.00 69.75 86 LYS A O 1
ATOM 692 N N . GLU A 1 87 ? -18.807 -15.805 -1.600 1.00 67.38 87 GLU A N 1
ATOM 693 C CA . GLU A 1 87 ? -20.246 -15.642 -1.391 1.00 67.38 87 GLU A CA 1
ATOM 694 C C . GLU A 1 87 ? -20.999 -15.630 -2.727 1.00 67.38 87 GLU A C 1
ATOM 696 O O . GLU A 1 87 ? -21.996 -16.328 -2.873 1.00 67.38 87 GLU A O 1
ATOM 701 N N . SER A 1 88 ? -20.475 -14.944 -3.750 1.00 64.19 88 SER A N 1
ATOM 702 C CA . SER A 1 88 ? -21.033 -15.010 -5.110 1.00 64.19 88 SER A CA 1
ATOM 703 C C . SER A 1 88 ? -20.977 -16.420 -5.703 1.00 64.19 88 SER A C 1
ATOM 705 O O . SER A 1 88 ? -21.950 -16.851 -6.311 1.00 64.19 88 SER A O 1
ATOM 707 N N . GLU A 1 89 ? -19.906 -17.178 -5.472 1.00 67.06 89 GLU A N 1
ATOM 708 C CA . GLU A 1 89 ? -19.799 -18.575 -5.905 1.00 67.06 89 GLU A CA 1
ATOM 709 C C . GLU A 1 89 ? -20.820 -19.479 -5.198 1.00 67.06 89 GLU A C 1
ATOM 711 O O . GLU A 1 89 ? -21.529 -20.238 -5.858 1.00 67.06 89 GLU A O 1
ATOM 716 N N . LYS A 1 90 ? -20.996 -19.339 -3.877 1.00 71.25 90 LYS A N 1
ATOM 717 C CA . LYS A 1 90 ? -22.063 -20.040 -3.139 1.00 71.25 90 LYS A CA 1
ATOM 718 C C . LYS A 1 90 ? -23.457 -19.695 -3.660 1.00 71.25 90 LYS A C 1
ATOM 720 O O . LYS A 1 90 ? -24.313 -20.575 -3.716 1.00 71.25 90 LYS A O 1
ATOM 725 N N . LEU A 1 91 ? -23.693 -18.438 -4.036 1.00 69.44 91 LEU A N 1
ATOM 726 C CA . LEU A 1 91 ? -24.965 -18.007 -4.617 1.00 69.44 91 LEU A CA 1
ATOM 727 C C . LEU A 1 91 ? -25.179 -18.617 -6.006 1.00 69.44 91 LEU A C 1
ATOM 729 O O . LEU A 1 91 ? -26.259 -19.131 -6.275 1.00 69.44 91 LEU A O 1
ATOM 733 N N . LEU A 1 92 ? -24.156 -18.635 -6.865 1.00 66.44 92 LEU A N 1
ATOM 734 C CA . LEU A 1 92 ? -24.228 -19.275 -8.183 1.00 66.44 92 L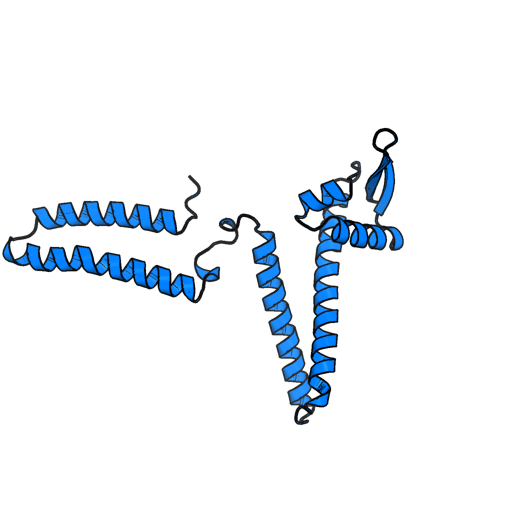EU A CA 1
ATOM 7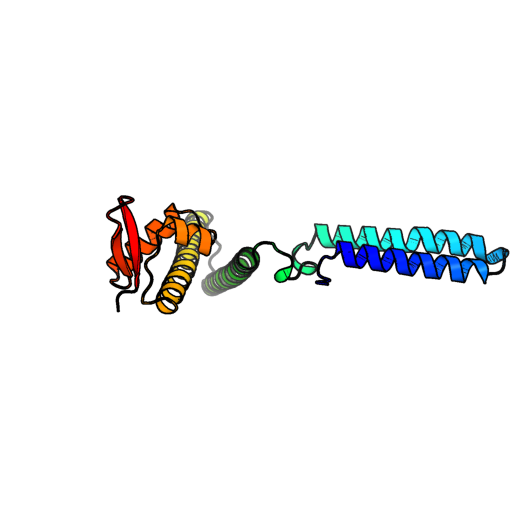35 C C . LEU A 1 92 ? -24.476 -20.786 -8.079 1.00 66.44 92 LEU A C 1
ATOM 737 O O . LEU A 1 92 ? -25.272 -21.320 -8.847 1.00 66.44 92 LEU A O 1
ATOM 741 N N . ILE A 1 93 ? -23.852 -21.459 -7.108 1.00 68.19 93 ILE A N 1
ATOM 742 C CA . ILE A 1 93 ? -24.078 -22.885 -6.835 1.00 68.19 93 ILE A CA 1
ATOM 743 C C . ILE A 1 93 ? -25.528 -23.127 -6.390 1.00 68.19 93 ILE A C 1
ATOM 745 O O . ILE A 1 93 ? -26.191 -23.982 -6.970 1.00 68.19 93 ILE A O 1
ATOM 749 N N . ARG A 1 94 ? -26.061 -22.327 -5.451 1.00 64.56 94 ARG A N 1
ATOM 750 C CA . ARG A 1 94 ? -27.473 -22.429 -5.021 1.00 64.56 94 ARG A CA 1
ATOM 751 C C . ARG A 1 94 ? -28.450 -22.205 -6.177 1.00 64.56 94 ARG A C 1
ATOM 753 O O . ARG A 1 94 ? -29.423 -22.935 -6.311 1.00 64.56 94 ARG A O 1
ATOM 760 N N . LEU A 1 95 ? -28.167 -21.233 -7.042 1.00 66.12 95 LEU A N 1
ATOM 761 C CA . LEU A 1 95 ? -28.991 -20.937 -8.218 1.00 66.12 95 LEU A CA 1
ATOM 762 C C . LEU A 1 95 ? -28.914 -22.046 -9.279 1.00 66.12 95 LEU A C 1
ATOM 764 O O . LEU A 1 95 ? -29.900 -22.314 -9.964 1.00 66.12 95 LEU A O 1
ATOM 768 N N . SER A 1 96 ? -27.757 -22.701 -9.410 1.00 65.88 96 SER A N 1
ATOM 769 C CA . SER A 1 96 ? -27.570 -23.831 -10.321 1.00 65.88 96 SER A CA 1
ATOM 770 C C . SER A 1 96 ? -28.226 -25.116 -9.805 1.00 65.88 96 SER A C 1
ATOM 772 O O . SER A 1 96 ? -28.670 -25.921 -10.622 1.00 65.88 96 SER A O 1
ATOM 774 N N . GLU A 1 97 ? -28.310 -25.312 -8.486 1.00 63.59 97 GLU A N 1
ATOM 775 C CA . GLU A 1 97 ? -29.051 -26.423 -7.867 1.00 63.59 97 GLU A CA 1
ATOM 776 C C . GLU A 1 97 ? -30.574 -26.253 -7.997 1.00 63.59 97 GLU A C 1
ATOM 778 O O . GLU A 1 97 ? -31.290 -27.242 -8.144 1.00 63.59 97 GLU A O 1
ATOM 783 N N . GLU A 1 98 ? -31.085 -25.017 -8.002 1.00 58.75 98 GLU A N 1
ATOM 784 C CA . GLU A 1 98 ? -32.532 -24.744 -8.028 1.00 58.75 98 GLU A CA 1
ATOM 785 C C . GLU A 1 98 ? -33.145 -24.709 -9.447 1.00 58.75 98 GLU A C 1
ATOM 787 O O . GLU A 1 98 ? -34.365 -24.625 -9.589 1.00 58.75 98 GLU A O 1
ATOM 792 N N . ASN A 1 99 ? -32.323 -24.791 -10.506 1.00 52.31 99 ASN A N 1
ATOM 793 C CA . ASN A 1 99 ? -32.709 -24.821 -11.931 1.00 52.31 99 ASN A CA 1
ATOM 794 C C . ASN A 1 99 ? -33.815 -23.807 -12.317 1.00 52.31 99 ASN A C 1
ATOM 796 O O . ASN A 1 99 ? -34.685 -24.080 -13.150 1.00 52.31 99 ASN A O 1
ATOM 800 N N . LYS A 1 100 ? -33.808 -22.629 -11.680 1.00 56.09 100 LYS A N 1
ATOM 801 C CA . LYS A 1 100 ? -34.838 -21.597 -11.822 1.00 56.09 100 LYS A CA 1
ATOM 802 C C . LYS A 1 100 ? -34.229 -20.365 -12.501 1.00 56.09 100 LYS A C 1
ATOM 804 O O . LYS A 1 100 ? -33.227 -19.840 -12.016 1.00 56.09 100 LYS A O 1
ATOM 809 N N . PRO A 1 101 ? -34.791 -19.872 -13.620 1.00 54.78 101 PRO A N 1
ATOM 810 C CA . PRO A 1 101 ? -34.297 -18.653 -14.250 1.00 54.78 101 PRO A CA 1
ATOM 811 C C . PRO A 1 101 ? -34.478 -17.471 -13.292 1.00 54.78 101 PRO A C 1
ATOM 813 O O . PRO A 1 101 ? -35.560 -17.280 -12.734 1.00 54.78 101 PRO A O 1
ATOM 816 N N . ILE A 1 102 ? -33.415 -16.683 -13.111 1.00 53.28 102 ILE A N 1
ATOM 817 C CA . ILE A 1 102 ? -33.379 -15.536 -12.196 1.00 53.28 102 ILE A CA 1
ATOM 818 C C . ILE A 1 102 ? -34.493 -14.559 -12.588 1.00 53.28 102 ILE A C 1
ATOM 820 O O . ILE A 1 102 ? -34.413 -13.865 -13.607 1.00 53.28 102 ILE A O 1
ATOM 824 N N . ALA A 1 103 ? -35.547 -14.490 -11.777 1.00 59.34 103 ALA A N 1
ATOM 825 C CA . ALA A 1 103 ? -36.582 -13.488 -11.953 1.00 59.34 103 ALA A CA 1
ATOM 826 C C . ALA A 1 103 ? -35.984 -12.120 -11.592 1.00 59.34 103 ALA A C 1
ATOM 828 O O . ALA A 1 103 ? -35.441 -11.940 -10.503 1.00 59.34 103 ALA A O 1
ATOM 829 N N . LYS A 1 104 ? -36.101 -11.122 -12.482 1.00 55.69 104 LYS A N 1
ATOM 830 C CA . LYS A 1 104 ? -35.611 -9.739 -12.260 1.00 55.69 104 LYS A CA 1
ATOM 831 C C . LYS A 1 104 ? -36.060 -9.123 -10.923 1.00 55.69 104 LYS A C 1
ATOM 833 O O . LYS A 1 104 ? -35.439 -8.182 -10.442 1.00 55.69 104 LYS A O 1
ATOM 838 N N . THR A 1 105 ? -37.122 -9.654 -10.327 1.00 58.41 105 THR A N 1
ATOM 839 C CA . THR A 1 105 ? -37.686 -9.273 -9.030 1.00 58.41 105 THR A CA 1
ATOM 840 C C . THR A 1 105 ? -36.864 -9.722 -7.815 1.00 58.41 105 THR A C 1
ATOM 842 O O . THR A 1 105 ? -37.070 -9.173 -6.737 1.00 58.41 105 THR A O 1
ATOM 845 N N . GLU A 1 106 ? -35.935 -10.676 -7.950 1.00 60.34 106 GLU A N 1
ATOM 846 C CA . GLU A 1 106 ? -35.123 -11.197 -6.832 1.00 60.34 106 GLU A CA 1
ATOM 847 C C . GLU A 1 106 ? -33.783 -10.456 -6.657 1.00 60.34 106 GLU A C 1
ATOM 849 O O . GLU A 1 106 ? -33.240 -10.409 -5.554 1.00 60.34 106 GLU A O 1
ATOM 854 N N . ILE A 1 107 ? -33.289 -9.773 -7.699 1.00 60.28 107 ILE A N 1
ATOM 855 C CA . ILE A 1 107 ? -32.031 -9.001 -7.662 1.00 60.28 107 ILE A CA 1
ATOM 856 C C . ILE A 1 107 ? -32.000 -7.943 -6.539 1.00 60.28 107 ILE A C 1
ATOM 858 O O . ILE A 1 107 ? -30.997 -7.874 -5.829 1.00 60.28 107 ILE A O 1
ATOM 862 N N . PRO A 1 108 ? -33.064 -7.152 -6.290 1.00 66.50 108 PRO A N 1
ATOM 863 C CA . PRO A 1 108 ? -33.056 -6.170 -5.203 1.00 66.50 108 PRO A CA 1
ATOM 864 C C . PRO A 1 108 ? -32.964 -6.806 -3.810 1.00 66.50 108 PRO A C 1
ATOM 866 O O . PRO A 1 108 ? -32.400 -6.211 -2.892 1.00 66.50 108 PRO A O 1
ATOM 869 N N . ARG A 1 109 ? -33.516 -8.015 -3.646 1.00 73.62 109 ARG A N 1
ATOM 870 C CA . ARG A 1 109 ? -33.466 -8.766 -2.387 1.00 73.62 109 ARG A CA 1
ATOM 871 C C . ARG A 1 109 ? -32.066 -9.333 -2.152 1.00 73.62 109 ARG A C 1
ATOM 873 O O . ARG A 1 109 ? -31.523 -9.162 -1.068 1.00 73.62 109 ARG A O 1
ATOM 880 N N . LEU A 1 110 ? -31.454 -9.884 -3.197 1.00 66.81 110 LEU A N 1
ATOM 881 C CA . LEU A 1 110 ? -30.088 -10.411 -3.165 1.00 66.81 110 LEU A CA 1
ATOM 882 C C . LEU A 1 110 ? -29.049 -9.317 -2.880 1.00 66.81 110 LEU A C 1
ATOM 884 O O . LEU A 1 110 ? -28.145 -9.517 -2.075 1.00 66.81 110 LEU A O 1
ATOM 888 N N . VAL A 1 111 ? -29.200 -8.132 -3.483 1.00 68.56 111 VAL A N 1
ATOM 889 C CA . VAL A 1 111 ? -28.330 -6.973 -3.205 1.00 68.56 111 VAL A CA 1
ATOM 890 C C . VAL A 1 111 ? -28.452 -6.519 -1.747 1.00 68.56 111 VAL A C 1
ATOM 892 O O . VAL A 1 111 ? -27.458 -6.119 -1.144 1.00 68.56 111 VAL A O 1
ATOM 895 N N . ARG A 1 112 ? -29.649 -6.596 -1.156 1.00 73.69 112 ARG A N 1
ATOM 896 C CA . ARG A 1 112 ? -29.853 -6.290 0.267 1.00 73.69 112 ARG A CA 1
ATOM 8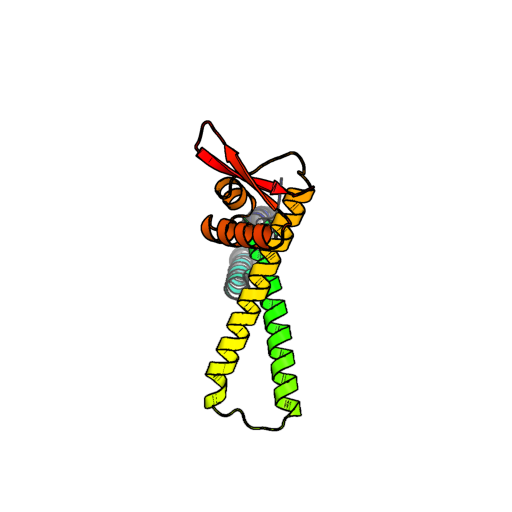97 C C . ARG A 1 112 ? -29.190 -7.316 1.179 1.00 73.69 112 ARG A C 1
ATOM 899 O O . ARG A 1 112 ? -28.442 -6.913 2.059 1.00 73.69 112 ARG A O 1
ATOM 906 N N . GLU A 1 113 ? -29.412 -8.605 0.939 1.00 69.75 113 GLU A N 1
ATOM 907 C CA . GLU A 1 113 ? -28.816 -9.686 1.738 1.00 69.75 113 GLU A CA 1
ATOM 908 C C . GLU A 1 113 ? -27.278 -9.663 1.662 1.00 69.75 113 GLU A C 1
ATOM 910 O O . GLU A 1 113 ? -26.603 -9.803 2.681 1.00 69.75 113 GLU A O 1
ATOM 915 N N . LEU A 1 114 ? -26.710 -9.367 0.487 1.00 66.44 114 LEU A N 1
ATOM 916 C CA . LEU A 1 114 ? -25.269 -9.154 0.321 1.00 66.44 114 LEU A CA 1
ATOM 917 C C . LEU A 1 114 ? -24.762 -7.933 1.089 1.00 66.44 114 LEU A C 1
ATOM 919 O O . LEU A 1 114 ? -23.731 -8.024 1.749 1.00 66.44 114 LEU A O 1
ATOM 923 N N . ASN A 1 115 ? -25.465 -6.800 1.028 1.00 66.25 115 ASN A N 1
ATOM 924 C CA . ASN A 1 115 ? -25.071 -5.616 1.791 1.00 66.25 115 ASN A CA 1
ATOM 925 C C . ASN A 1 115 ? -25.095 -5.887 3.299 1.00 66.25 115 ASN A C 1
ATOM 927 O O . ASN A 1 115 ? -24.179 -5.458 3.995 1.00 66.25 115 ASN A O 1
ATOM 931 N N . GLU A 1 116 ? -26.079 -6.629 3.809 1.00 70.75 116 GLU A N 1
ATOM 932 C CA . GLU A 1 116 ? -26.124 -6.993 5.229 1.00 70.75 116 GLU A CA 1
ATOM 933 C C . GLU A 1 116 ? -25.000 -7.954 5.623 1.00 70.75 116 GLU A C 1
ATOM 935 O O . GLU A 1 116 ? -24.314 -7.704 6.614 1.00 70.75 116 GLU A O 1
ATOM 940 N N . ALA A 1 117 ? -24.728 -8.985 4.818 1.00 65.75 117 ALA A N 1
ATOM 941 C CA . ALA A 1 117 ? -23.613 -9.900 5.060 1.00 65.75 117 ALA A CA 1
ATOM 942 C C . ALA A 1 117 ? -22.250 -9.182 5.009 1.00 65.75 117 ALA A C 1
ATOM 944 O O . ALA A 1 117 ? -21.373 -9.427 5.843 1.00 65.75 117 ALA A O 1
ATOM 945 N N . VAL A 1 118 ? -22.075 -8.247 4.068 1.00 64.81 118 VAL A N 1
ATOM 946 C CA . VAL A 1 118 ? -20.870 -7.414 3.956 1.00 64.81 118 VAL A CA 1
ATOM 947 C C . VAL A 1 118 ? -20.728 -6.514 5.183 1.00 64.81 118 VAL A C 1
ATOM 949 O O . VAL A 1 118 ? -19.670 -6.531 5.813 1.00 64.81 118 VAL A O 1
ATOM 952 N N . LEU A 1 119 ? -21.788 -5.800 5.578 1.00 64.88 119 LEU A N 1
ATOM 953 C CA . LEU A 1 119 ? -21.793 -4.948 6.772 1.00 64.88 119 LEU A CA 1
ATOM 954 C C . LEU A 1 119 ? -21.489 -5.747 8.044 1.00 64.88 119 LEU A C 1
ATOM 956 O O . LEU A 1 119 ? -20.718 -5.284 8.886 1.00 64.88 119 LEU A O 1
ATOM 960 N N . GLN A 1 120 ? -22.040 -6.954 8.170 1.00 64.44 120 GLN A N 1
ATOM 961 C CA . GLN A 1 120 ? -21.784 -7.837 9.304 1.00 64.44 120 GLN A CA 1
ATOM 962 C C . GLN A 1 120 ? -20.322 -8.296 9.330 1.00 64.44 120 GLN A C 1
ATOM 964 O O . GLN A 1 120 ? -19.664 -8.169 10.359 1.00 64.44 120 GLN A O 1
ATOM 969 N N . SER A 1 121 ? -19.769 -8.719 8.187 1.00 61.81 121 SER A N 1
ATOM 970 C CA . SER A 1 121 ? -18.361 -9.128 8.091 1.00 61.81 121 SER A CA 1
ATOM 971 C C . SER A 1 121 ? -17.375 -7.993 8.405 1.00 61.81 121 SER A C 1
ATOM 973 O O . SER A 1 121 ? -16.322 -8.232 8.999 1.00 61.81 121 SER A O 1
ATOM 975 N N . SER A 1 122 ? -17.717 -6.747 8.052 1.00 62.34 122 SER A N 1
ATOM 976 C CA . SER A 1 122 ? -16.914 -5.567 8.385 1.00 62.34 122 SER A CA 1
ATOM 977 C C . SER A 1 122 ? -16.977 -5.220 9.875 1.00 62.34 122 SER A C 1
ATOM 979 O O . SER A 1 122 ? -15.940 -4.902 10.458 1.00 62.34 122 SER A O 1
ATOM 981 N N . LYS A 1 123 ? -18.158 -5.317 10.507 1.00 61.22 123 LYS A N 1
ATOM 982 C CA . LYS A 1 123 ? -18.327 -5.069 11.951 1.00 61.22 123 LYS A CA 1
ATOM 983 C C . LYS A 1 123 ? -17.565 -6.088 12.799 1.00 61.22 123 LYS A C 1
ATOM 985 O O . LYS A 1 123 ? -16.786 -5.693 13.663 1.00 61.22 123 LYS A O 1
ATOM 990 N N . THR A 1 124 ? -17.680 -7.378 12.475 1.00 64.88 124 THR A N 1
ATOM 991 C CA . THR A 1 124 ? -16.975 -8.450 13.201 1.00 64.88 124 THR A CA 1
ATOM 992 C C . THR A 1 124 ? -15.452 -8.282 13.149 1.00 64.88 124 THR A C 1
ATOM 994 O O . THR A 1 124 ? -14.775 -8.501 14.149 1.00 64.88 124 THR A O 1
ATOM 997 N N . GLY A 1 125 ? -14.905 -7.807 12.024 1.00 78.31 125 GLY A N 1
ATOM 998 C CA . GLY A 1 125 ? -13.465 -7.578 11.893 1.00 78.31 125 GLY A CA 1
ATOM 999 C C . GLY A 1 125 ? -12.919 -6.458 12.787 1.00 78.31 125 GLY A C 1
ATOM 1000 O O . GLY A 1 125 ? -11.803 -6.577 13.293 1.00 78.31 125 GLY A O 1
ATOM 1001 N N . LEU A 1 126 ? -13.676 -5.374 12.997 1.00 83.00 126 LEU A N 1
ATOM 1002 C CA . LEU A 1 126 ? -13.262 -4.295 13.902 1.00 83.00 126 LEU A CA 1
ATOM 1003 C C . LEU A 1 126 ? -13.445 -4.693 15.372 1.00 83.00 126 LEU A C 1
ATOM 1005 O O . LEU A 1 126 ? -12.551 -4.430 16.175 1.00 83.00 126 LEU A O 1
ATOM 1009 N N . GLU A 1 127 ? -14.552 -5.366 15.702 1.00 86.69 127 GLU A N 1
ATOM 1010 C CA . GLU A 1 127 ? -14.814 -5.908 17.042 1.00 86.69 127 GLU A CA 1
ATOM 1011 C C . GLU A 1 127 ? -13.653 -6.785 17.528 1.00 86.69 127 GLU A C 1
ATOM 1013 O O . GLU A 1 127 ? -13.084 -6.524 18.588 1.00 86.69 127 GLU A O 1
ATOM 1018 N N . GLU A 1 128 ? -13.244 -7.776 16.729 1.00 84.88 128 GLU A N 1
ATOM 1019 C CA . GLU A 1 128 ? -12.140 -8.680 17.075 1.00 84.88 128 GLU A CA 1
ATOM 1020 C C . GLU A 1 128 ? -10.811 -7.934 17.279 1.00 84.88 128 GLU A C 1
ATOM 1022 O O . GLU A 1 128 ? -10.067 -8.238 18.214 1.00 84.88 128 GLU A O 1
ATOM 1027 N N . ARG A 1 129 ? -10.514 -6.936 16.434 1.00 86.75 129 ARG A N 1
ATOM 1028 C CA . ARG A 1 129 ? -9.285 -6.124 16.528 1.00 86.75 129 ARG A CA 1
ATOM 1029 C C . ARG A 1 129 ? -9.259 -5.279 17.802 1.00 86.75 129 ARG A C 1
ATOM 1031 O O . ARG A 1 129 ? -8.233 -5.262 18.481 1.00 86.75 129 ARG A O 1
ATOM 1038 N N . ILE A 1 130 ? -10.371 -4.617 18.136 1.00 91.38 130 ILE A N 1
ATOM 1039 C CA . ILE A 1 130 ? -10.496 -3.807 19.357 1.00 91.38 130 ILE A CA 1
ATOM 1040 C C . ILE A 1 130 ? -10.364 -4.698 20.592 1.00 91.38 130 ILE A C 1
ATOM 1042 O O . ILE A 1 130 ? -9.562 -4.394 21.472 1.00 91.38 130 ILE A O 1
ATOM 1046 N N . VAL A 1 131 ? -11.095 -5.816 20.646 1.00 91.19 131 VAL A N 1
ATOM 1047 C CA . VAL A 1 131 ? -11.048 -6.736 21.794 1.00 91.19 131 VAL A CA 1
ATOM 1048 C C . VAL A 1 131 ? -9.638 -7.273 22.002 1.00 91.19 131 VAL A C 1
ATOM 1050 O O . VAL A 1 131 ? -9.123 -7.192 23.114 1.00 91.19 131 VAL A O 1
ATOM 1053 N N . LYS A 1 132 ? -8.986 -7.754 20.939 1.00 91.25 132 LYS A N 1
ATOM 1054 C CA . LYS A 1 132 ? -7.616 -8.268 21.022 1.00 91.25 132 LYS A CA 1
ATOM 1055 C C . LYS A 1 132 ? -6.640 -7.209 21.540 1.00 91.25 132 LYS A C 1
ATOM 1057 O O . LYS A 1 132 ? -5.845 -7.487 22.428 1.00 91.25 132 LYS A O 1
ATOM 1062 N N . TYR A 1 133 ? -6.719 -5.986 21.021 1.00 91.44 133 TYR A N 1
ATOM 1063 C CA . TYR A 1 133 ? -5.835 -4.905 21.453 1.00 91.44 133 TYR A CA 1
ATOM 1064 C C . TYR A 1 133 ? -6.030 -4.539 22.928 1.00 91.44 133 TYR A C 1
ATOM 1066 O O . TYR A 1 133 ? -5.049 -4.346 23.644 1.00 91.44 133 TYR A O 1
ATOM 1074 N N . LEU A 1 134 ? -7.281 -4.466 23.395 1.00 92.31 134 LEU A N 1
ATOM 1075 C CA . LEU A 1 134 ? -7.579 -4.184 24.799 1.00 92.31 134 LEU A CA 1
ATOM 1076 C C . LEU A 1 134 ? -7.152 -5.344 25.717 1.00 92.31 134 LEU A C 1
ATOM 1078 O O . LEU A 1 134 ? -6.700 -5.095 26.830 1.00 92.31 134 LEU A O 1
ATOM 1082 N N . GLN A 1 135 ? -7.228 -6.595 25.249 1.00 91.38 135 GLN A N 1
ATOM 1083 C CA . GLN A 1 135 ? -6.691 -7.763 25.963 1.00 91.38 135 GLN A CA 1
ATOM 1084 C C . GLN A 1 135 ? -5.164 -7.728 26.086 1.00 91.38 135 GLN A C 1
ATOM 1086 O O . GLN A 1 135 ? -4.635 -8.106 27.129 1.00 91.38 135 GLN A O 1
ATOM 1091 N N . ASP A 1 136 ? -4.462 -7.244 25.058 1.00 91.00 136 ASP A N 1
ATOM 1092 C CA . ASP A 1 136 ? -3.007 -7.043 25.099 1.00 91.00 136 ASP A CA 1
ATOM 1093 C C . ASP A 1 136 ? -2.611 -5.890 26.056 1.00 91.00 136 ASP A C 1
ATOM 1095 O O . ASP A 1 136 ? -1.465 -5.821 26.506 1.00 91.00 136 ASP A O 1
ATOM 1099 N N . HIS A 1 137 ? -3.557 -5.008 26.415 1.00 90.88 137 HIS A N 1
ATOM 1100 C CA . HIS A 1 137 ? -3.356 -3.838 27.283 1.00 90.88 137 HIS A CA 1
ATOM 1101 C C . HIS A 1 137 ? -4.379 -3.774 28.440 1.00 90.88 137 HIS A C 1
ATOM 1103 O O . HIS A 1 137 ? -5.095 -2.780 28.581 1.00 90.88 137 HIS A O 1
ATOM 1109 N N . PRO A 1 138 ? -4.438 -4.785 29.327 1.00 88.44 138 PRO A N 1
ATOM 1110 C CA . PRO A 1 138 ? -5.555 -4.958 30.261 1.00 88.44 138 PRO A CA 1
ATOM 1111 C C . PRO A 1 138 ? -5.645 -3.887 31.359 1.00 88.44 138 PRO A C 1
ATOM 1113 O O . PRO A 1 138 ? -6.697 -3.697 31.958 1.00 88.44 138 PRO A O 1
ATOM 1116 N N . ASN A 1 139 ? -4.545 -3.176 31.622 1.00 88.31 139 ASN A N 1
ATOM 1117 C CA . ASN A 1 139 ? -4.459 -2.139 32.656 1.00 88.31 139 ASN A CA 1
ATOM 1118 C C . ASN A 1 139 ? -4.509 -0.716 32.079 1.00 88.31 139 ASN A C 1
ATOM 1120 O O . ASN A 1 139 ? -4.148 0.238 32.768 1.00 88.31 139 ASN A O 1
ATOM 1124 N N . GLN A 1 140 ? -4.870 -0.571 30.804 1.00 90.12 140 GLN A N 1
ATOM 1125 C CA . GLN A 1 140 ? -4.938 0.720 30.130 1.00 90.12 140 GLN A CA 1
ATOM 1126 C C . GLN A 1 140 ? -6.370 1.003 29.694 1.00 90.12 140 GLN A C 1
ATOM 1128 O O . GLN A 1 140 ? -7.088 0.117 29.233 1.00 90.12 140 GLN A O 1
ATOM 1133 N N . ALA A 1 141 ? -6.765 2.265 29.828 1.00 91.00 141 ALA A N 1
ATOM 1134 C CA . ALA A 1 141 ? -8.035 2.755 29.332 1.00 91.00 141 ALA A CA 1
ATOM 1135 C C . ALA A 1 141 ? -7.783 3.722 28.174 1.00 91.00 141 ALA A C 1
ATOM 1137 O O . ALA A 1 141 ? -6.868 4.546 28.221 1.00 91.00 141 ALA A O 1
ATOM 1138 N N . PHE A 1 142 ? -8.597 3.619 27.130 1.00 93.06 142 PHE A N 1
ATOM 1139 C CA . PHE A 1 142 ? -8.429 4.381 25.901 1.00 93.06 142 PHE A CA 1
ATOM 1140 C C . PHE A 1 142 ? -9.691 5.164 25.580 1.00 93.06 142 PHE A C 1
ATOM 1142 O O . PHE A 1 142 ? -10.804 4.679 25.763 1.00 93.06 142 PHE A O 1
ATOM 1149 N N . THR A 1 143 ? -9.532 6.368 25.040 1.00 92.69 143 THR A N 1
ATOM 1150 C CA . THR A 1 143 ? -10.676 7.100 24.492 1.00 92.69 143 THR A CA 1
ATOM 1151 C C . THR A 1 143 ? -11.100 6.503 23.152 1.00 92.69 143 THR A C 1
ATOM 1153 O O . THR A 1 143 ? -10.281 5.982 22.390 1.00 92.69 143 THR A O 1
ATOM 1156 N N . ASP A 1 144 ? -12.380 6.639 22.814 1.00 89.69 144 ASP A N 1
ATOM 1157 C CA . ASP A 1 144 ? -12.918 6.307 21.488 1.00 89.69 144 ASP A CA 1
ATOM 1158 C C . ASP A 1 144 ? -12.162 7.040 20.362 1.00 89.69 144 ASP A C 1
ATOM 1160 O O . ASP A 1 144 ? -11.917 6.484 19.290 1.00 89.69 144 ASP A O 1
ATOM 1164 N N . ARG A 1 145 ? -11.725 8.279 20.622 1.00 88.69 145 ARG A N 1
ATOM 1165 C CA . ARG A 1 145 ? -10.866 9.045 19.710 1.00 88.69 145 ARG A CA 1
ATOM 1166 C C . ARG A 1 145 ? -9.490 8.396 19.543 1.00 88.69 145 ARG A C 1
ATOM 1168 O O . ARG A 1 145 ? -9.042 8.248 18.409 1.00 88.69 145 ARG A O 1
ATOM 1175 N N . ALA A 1 146 ? -8.830 8.008 20.636 1.00 88.94 146 ALA A N 1
ATOM 1176 C CA . ALA A 1 146 ? -7.524 7.351 20.578 1.00 88.94 146 ALA A CA 1
ATOM 1177 C C . ALA A 1 146 ? -7.602 6.026 19.810 1.00 88.94 146 ALA A C 1
ATOM 1179 O O . ALA A 1 146 ? -6.800 5.795 18.909 1.00 88.94 146 ALA A O 1
ATOM 1180 N N . LEU A 1 147 ? -8.619 5.208 20.087 1.00 90.75 147 LEU A N 1
ATOM 1181 C CA . LEU A 1 147 ? -8.864 3.962 19.359 1.00 90.75 147 LEU A CA 1
ATOM 1182 C C . LEU A 1 147 ? -9.173 4.227 17.873 1.00 90.75 147 LEU A C 1
ATOM 1184 O O . LEU A 1 147 ? -8.675 3.509 17.011 1.00 90.75 147 LEU A O 1
ATOM 1188 N N . GLY A 1 148 ? -9.896 5.303 17.547 1.00 85.75 148 GLY A N 1
ATOM 1189 C CA . GLY A 1 148 ? -10.082 5.758 16.162 1.00 85.75 148 GLY A CA 1
ATOM 1190 C C . GLY A 1 148 ? -8.767 6.021 15.427 1.00 85.75 148 GLY A C 1
ATOM 1191 O O . GLY A 1 148 ? -8.612 5.602 14.281 1.00 85.75 148 GLY A O 1
ATOM 1192 N N . HIS A 1 149 ? -7.797 6.646 16.096 1.00 85.06 149 HIS A N 1
ATOM 1193 C CA . HIS A 1 149 ? -6.458 6.846 15.538 1.00 85.06 149 HIS A CA 1
ATOM 1194 C C . HIS A 1 149 ? -5.657 5.542 15.441 1.00 85.06 149 HIS A C 1
ATOM 1196 O O . HIS A 1 149 ? -5.007 5.319 14.424 1.00 85.06 149 HIS A O 1
ATOM 1202 N N . ILE A 1 150 ? -5.726 4.677 16.458 1.00 84.19 150 ILE A N 1
ATOM 1203 C CA . ILE A 1 150 ? -5.003 3.394 16.492 1.00 84.19 150 ILE A CA 1
ATOM 1204 C C . ILE A 1 150 ? -5.469 2.466 15.363 1.00 84.19 150 ILE A C 1
ATOM 1206 O O . ILE A 1 150 ? -4.648 1.828 14.710 1.00 84.19 150 ILE A O 1
ATOM 1210 N N . PHE A 1 151 ? -6.777 2.399 15.116 1.00 84.19 151 PHE A N 1
ATOM 1211 C CA . PHE A 1 151 ? -7.360 1.484 14.131 1.00 84.19 151 PHE A CA 1
ATOM 1212 C C . PHE A 1 151 ? -7.656 2.125 12.772 1.00 84.19 151 PHE A C 1
ATOM 1214 O O . PHE A 1 151 ? -8.170 1.426 11.896 1.00 84.19 151 PHE A O 1
ATOM 1221 N N . VAL A 1 152 ? -7.353 3.420 12.606 1.00 80.44 152 VAL A N 1
ATOM 1222 C CA . VAL A 1 152 ? -7.599 4.215 11.386 1.00 80.44 152 VAL A CA 1
ATOM 1223 C C . VAL A 1 152 ? -9.064 4.117 10.933 1.00 80.44 152 VAL A C 1
ATOM 1225 O O . VAL A 1 152 ? -9.398 3.915 9.769 1.00 80.44 152 VAL A O 1
ATOM 1228 N N . VAL A 1 153 ? -9.980 4.250 11.890 1.00 81.38 153 VAL A N 1
ATOM 1229 C CA . VAL A 1 153 ? -11.431 4.212 11.658 1.00 81.38 153 VAL A CA 1
ATOM 1230 C C . VAL A 1 153 ? -12.092 5.447 12.236 1.00 81.38 153 VAL A C 1
ATOM 1232 O O . VAL A 1 153 ? -11.599 6.077 13.172 1.00 81.38 153 VAL A O 1
ATOM 1235 N N . SER A 1 154 ? -13.243 5.814 11.669 1.00 84.56 154 SER A N 1
ATOM 1236 C CA . SER A 1 154 ? -13.981 6.970 12.160 1.00 84.56 154 SER A CA 1
ATOM 1237 C C . SER A 1 154 ? -14.346 6.777 13.632 1.00 84.56 154 SER A C 1
ATOM 1239 O O . SER A 1 154 ? -14.802 5.706 14.039 1.00 84.56 154 SER A O 1
ATOM 1241 N N . ARG A 1 155 ? -14.201 7.848 14.421 1.00 85.81 155 ARG A N 1
ATOM 1242 C CA . ARG A 1 155 ? -14.579 7.880 15.843 1.00 85.81 155 ARG A CA 1
ATOM 1243 C C . ARG A 1 155 ? -15.971 7.288 16.079 1.00 85.81 155 ARG A C 1
ATOM 1245 O O . ARG A 1 155 ? -16.174 6.549 17.029 1.00 85.81 155 ARG A O 1
ATOM 1252 N N . ARG A 1 156 ? -16.916 7.590 15.183 1.00 86.69 156 ARG A N 1
ATOM 1253 C CA . ARG A 1 156 ? -18.283 7.067 15.238 1.00 86.69 156 ARG A CA 1
ATOM 1254 C C . ARG A 1 156 ? -18.333 5.541 15.136 1.00 86.69 156 ARG A C 1
ATOM 1256 O O . ARG A 1 156 ? -19.013 4.927 15.940 1.00 86.69 156 ARG A O 1
ATOM 1263 N N . SER A 1 157 ? -17.604 4.940 14.195 1.00 83.25 157 SER A N 1
ATOM 1264 C CA . SER A 1 157 ? -17.582 3.476 14.033 1.00 83.25 157 SER A CA 1
ATOM 1265 C C . SER A 1 157 ? -16.980 2.791 15.257 1.00 83.25 157 SER A C 1
ATOM 1267 O O . SER A 1 157 ? -17.461 1.748 15.690 1.00 83.25 157 SER A O 1
ATOM 1269 N N . VAL A 1 158 ? -15.939 3.398 15.832 1.00 89.25 158 VAL A N 1
ATOM 1270 C CA . VAL A 1 158 ? -15.317 2.918 17.068 1.00 89.25 158 VAL A CA 1
ATOM 1271 C C . VAL A 1 158 ? -16.289 3.011 18.238 1.00 89.25 158 VAL A C 1
ATOM 1273 O O . VAL A 1 158 ? -16.450 2.029 18.952 1.00 89.25 158 VAL A O 1
ATOM 1276 N N . LEU A 1 159 ? -16.983 4.140 18.393 1.00 90.94 159 LEU A N 1
ATOM 1277 C CA . LEU A 1 159 ? -17.984 4.321 19.441 1.00 90.94 159 LEU A CA 1
ATOM 1278 C C . LEU A 1 159 ? -19.130 3.306 19.315 1.00 90.94 159 LEU A C 1
ATOM 1280 O O . LEU A 1 159 ? -19.411 2.608 20.280 1.00 90.94 159 LEU A O 1
ATOM 1284 N N . GLU A 1 160 ? -19.710 3.149 18.120 1.00 89.88 160 GLU A N 1
ATOM 1285 C CA . GLU A 1 160 ? -20.768 2.157 17.854 1.00 89.88 160 GLU A CA 1
ATOM 1286 C C . GLU A 1 160 ? -20.305 0.724 18.188 1.00 89.88 160 GLU A C 1
ATOM 1288 O O . GLU A 1 160 ? -21.076 -0.092 18.689 1.00 89.88 160 GLU A O 1
ATOM 1293 N N . THR A 1 161 ? -19.029 0.413 17.938 1.00 89.94 161 THR A N 1
ATOM 1294 C CA . THR A 1 161 ? -18.449 -0.901 18.254 1.00 89.94 161 THR A CA 1
ATOM 1295 C C . THR A 1 161 ? -18.219 -1.081 19.756 1.00 89.94 161 THR A C 1
ATOM 1297 O O . THR A 1 161 ? -18.481 -2.151 20.296 1.00 89.94 161 THR A O 1
ATOM 1300 N N . LEU A 1 162 ? -17.742 -0.046 20.448 1.00 92.38 162 LEU A N 1
ATOM 1301 C CA . LEU A 1 162 ? -17.499 -0.079 21.891 1.00 92.38 162 LEU A CA 1
ATOM 1302 C C . LEU A 1 162 ? -18.802 -0.167 22.691 1.00 92.38 162 LEU A C 1
ATOM 1304 O O . LEU A 1 162 ? -18.860 -0.934 23.646 1.00 92.38 162 LEU A O 1
ATOM 1308 N N . GLU A 1 163 ? -19.853 0.534 22.262 1.00 92.00 163 GLU A N 1
ATOM 1309 C CA . GLU A 1 163 ? -21.201 0.417 22.835 1.00 92.00 163 GLU A CA 1
ATOM 1310 C C . GLU A 1 163 ? -21.736 -1.018 22.706 1.00 92.00 163 GLU A C 1
ATOM 1312 O O . GLU A 1 163 ? -22.232 -1.591 23.677 1.00 92.00 163 GLU A O 1
ATOM 1317 N N . LEU A 1 164 ? -21.553 -1.647 21.539 1.00 90.38 164 LEU A N 1
ATOM 1318 C CA . LEU A 1 164 ? -21.917 -3.050 21.329 1.00 90.38 164 LEU A CA 1
ATOM 1319 C C . LEU A 1 164 ? -21.103 -4.003 22.224 1.00 90.38 164 LEU A C 1
ATOM 1321 O O . LEU A 1 164 ? -21.634 -4.985 22.744 1.00 90.38 164 LEU A O 1
ATOM 1325 N N . LEU A 1 165 ? -19.804 -3.748 22.400 1.00 91.06 165 LEU A N 1
ATOM 1326 C CA . LEU A 1 165 ? -18.941 -4.556 23.267 1.00 91.06 165 LEU A CA 1
ATOM 1327 C C . LEU A 1 165 ? -19.267 -4.367 24.758 1.00 91.06 165 LEU A C 1
ATOM 1329 O O . LEU A 1 165 ? -19.102 -5.310 25.536 1.00 91.06 165 LEU A O 1
ATOM 1333 N N . GLU A 1 166 ? -19.737 -3.185 25.156 1.00 92.94 166 GLU A N 1
ATOM 1334 C CA . GLU A 1 166 ? -20.237 -2.899 26.506 1.00 92.94 166 GLU A CA 1
ATOM 1335 C C . GLU A 1 166 ? -21.531 -3.662 26.780 1.00 92.94 166 GLU A C 1
ATOM 1337 O O . GLU A 1 166 ? -21.646 -4.309 27.821 1.00 92.94 166 GLU A O 1
ATOM 1342 N N . GLU A 1 167 ? -22.464 -3.675 25.821 1.00 91.19 167 GLU A N 1
ATOM 1343 C CA . GLU A 1 167 ? -23.702 -4.459 25.910 1.00 91.19 167 GLU A CA 1
ATOM 1344 C C . GLU A 1 167 ? -23.408 -5.964 26.048 1.00 91.19 167 GLU A C 1
ATOM 1346 O O . GLU A 1 167 ? -24.025 -6.661 26.855 1.00 91.19 167 GLU A O 1
ATOM 1351 N N . LYS A 1 168 ? -22.393 -6.459 25.326 1.00 89.75 168 LYS A N 1
ATOM 1352 C CA . LYS A 1 168 ? -21.883 -7.838 25.446 1.00 89.75 168 LYS A CA 1
ATOM 1353 C C . LYS A 1 168 ? -21.101 -8.095 26.744 1.00 89.75 168 LYS A C 1
ATOM 1355 O O . LYS A 1 168 ? -20.725 -9.235 27.011 1.00 89.75 168 LYS A O 1
ATOM 1360 N N . GLY A 1 169 ? -20.827 -7.061 27.538 1.00 89.88 169 GLY A N 1
ATOM 1361 C CA . GLY A 1 169 ? -20.081 -7.152 28.792 1.00 89.88 169 GLY A CA 1
ATOM 1362 C C . GLY A 1 169 ? -18.589 -7.446 28.626 1.00 89.88 169 GLY A C 1
ATOM 1363 O O . GLY A 1 169 ? -17.981 -7.932 29.575 1.00 89.88 169 GLY A O 1
ATOM 1364 N N . VAL A 1 170 ? -18.008 -7.176 27.454 1.00 91.38 170 VAL A N 1
ATOM 1365 C CA . VAL A 1 170 ? -16.584 -7.421 27.145 1.00 91.38 170 VAL A CA 1
ATOM 1366 C C . VAL A 1 170 ? -15.703 -6.245 27.570 1.00 91.38 170 VAL A C 1
ATOM 1368 O O . VAL A 1 170 ? -14.576 -6.441 28.018 1.00 91.38 170 VAL A O 1
ATOM 1371 N N . VAL A 1 171 ? -16.213 -5.021 27.444 1.00 93.25 171 VAL A N 1
ATOM 1372 C CA . VAL A 1 171 ? -15.519 -3.787 27.842 1.00 93.25 171 VAL A CA 1
ATOM 1373 C C . VAL A 1 171 ? -16.343 -3.030 28.875 1.00 93.25 171 VAL A C 1
ATOM 1375 O O . VAL A 1 171 ? -17.547 -3.256 29.011 1.00 93.25 171 VAL A O 1
ATOM 1378 N N . VAL A 1 172 ? -15.699 -2.127 29.607 1.00 92.44 172 VAL A N 1
ATOM 1379 C CA . VAL A 1 172 ? -16.370 -1.206 30.531 1.00 92.44 172 VAL A CA 1
ATOM 1380 C C . VAL A 1 172 ? -15.975 0.230 30.223 1.00 92.44 172 VAL A C 1
ATOM 1382 O O . VAL A 1 172 ? -14.839 0.496 29.818 1.00 92.44 172 VAL A O 1
ATOM 1385 N N . ARG A 1 173 ? -16.915 1.155 30.437 1.00 91.44 173 ARG A N 1
ATOM 1386 C CA . ARG A 1 173 ? -16.672 2.590 30.302 1.00 91.44 173 ARG A CA 1
ATOM 1387 C C . ARG A 1 173 ? -16.381 3.254 31.648 1.00 91.44 173 ARG A C 1
ATOM 1389 O O . ARG A 1 173 ? -16.988 2.921 32.665 1.00 91.44 173 ARG A O 1
ATOM 1396 N N . GLY A 1 174 ? -15.491 4.233 31.628 1.00 87.50 174 GLY A N 1
ATOM 1397 C CA . GLY A 1 174 ? -15.198 5.165 32.712 1.00 87.50 174 GLY A CA 1
ATOM 1398 C C . GLY A 1 174 ? -15.219 6.604 32.199 1.00 87.50 174 GLY A C 1
ATOM 1399 O O . GLY A 1 174 ? -15.259 6.843 30.993 1.00 87.50 174 GLY A O 1
ATOM 1400 N N . ILE A 1 175 ? -15.207 7.566 33.118 1.00 86.94 175 ILE A N 1
ATOM 1401 C CA . ILE A 1 175 ? -15.128 8.994 32.792 1.00 86.94 175 ILE A CA 1
ATOM 1402 C C . ILE A 1 175 ? -13.859 9.543 33.433 1.00 86.94 175 ILE A C 1
ATOM 1404 O O . ILE A 1 175 ? -13.646 9.366 34.635 1.00 86.94 175 ILE A O 1
ATOM 1408 N N . GLU A 1 176 ? -13.023 10.201 32.638 1.00 83.69 176 GLU A N 1
ATOM 1409 C CA . GLU A 1 176 ? -11.864 10.930 33.147 1.00 83.69 176 GLU A CA 1
ATOM 1410 C C . GLU A 1 176 ? -12.314 12.264 33.756 1.00 83.69 176 GLU A C 1
ATOM 1412 O O . GLU A 1 176 ? -12.930 13.083 33.077 1.00 83.69 176 GLU A O 1
ATOM 1417 N N . GLN A 1 177 ? -12.019 12.488 35.040 1.00 78.56 177 GLN A N 1
ATOM 1418 C CA . GLN A 1 177 ? -12.542 13.639 35.792 1.00 78.56 177 GLN A CA 1
ATOM 1419 C C . GLN A 1 177 ? -12.007 14.994 35.304 1.00 78.56 177 GLN A C 1
ATOM 1421 O O . GLN A 1 177 ? -12.681 16.003 35.477 1.00 78.56 177 GLN A O 1
ATOM 1426 N N . GLU A 1 178 ? -10.815 15.034 34.701 1.00 75.88 178 GLU A N 1
ATOM 1427 C CA . GLU A 1 178 ? -10.189 16.288 34.256 1.00 75.88 178 GLU A CA 1
ATOM 1428 C C . GLU A 1 178 ? -10.656 16.738 32.867 1.00 75.88 178 GLU A C 1
ATOM 1430 O O . GLU A 1 178 ? -10.759 17.934 32.602 1.00 75.88 178 GLU A O 1
ATOM 1435 N N . THR A 1 179 ? -10.932 15.790 31.971 1.00 76.56 179 THR A N 1
ATOM 1436 C CA . THR A 1 179 ? -11.253 16.066 30.560 1.00 76.56 179 THR A CA 1
ATOM 1437 C C . THR A 1 179 ? -12.704 15.755 30.195 1.00 76.56 179 THR A C 1
ATOM 1439 O O . THR A 1 179 ? -13.101 15.988 29.053 1.00 76.56 179 THR A O 1
ATOM 1442 N N . GLU A 1 180 ? -13.478 15.193 31.134 1.00 81.00 180 GLU A N 1
ATOM 1443 C CA . GLU A 1 180 ? -14.821 14.625 30.930 1.00 81.00 180 GLU A CA 1
ATOM 1444 C C . GLU A 1 180 ? -14.888 13.630 29.755 1.00 81.00 180 GLU A C 1
ATOM 1446 O O . GLU A 1 180 ? -15.938 13.407 29.146 1.00 81.00 180 GLU A O 1
ATOM 1451 N N . SER A 1 181 ? -13.753 13.018 29.406 1.00 81.44 181 SER A N 1
ATOM 1452 C CA . SER A 1 181 ? -13.673 12.102 28.275 1.00 81.44 181 SER A CA 1
ATOM 1453 C C . SER A 1 181 ? -14.083 10.681 28.668 1.00 81.44 181 SER A C 1
ATOM 1455 O O . SER A 1 181 ? -13.821 10.212 29.778 1.00 81.44 181 SER A O 1
ATOM 1457 N N . LEU A 1 182 ? -14.756 9.991 27.741 1.00 88.81 182 LEU A N 1
ATOM 1458 C CA . LEU A 1 182 ? -15.120 8.585 27.898 1.00 88.81 182 LEU A CA 1
ATOM 1459 C C . LEU A 1 182 ? -13.887 7.710 27.682 1.00 88.81 182 LEU A C 1
ATOM 1461 O O . LEU A 1 182 ? -13.269 7.745 26.615 1.00 88.81 182 LEU A O 1
ATOM 1465 N N . LEU A 1 183 ? -13.578 6.900 28.686 1.00 91.50 183 LEU A N 1
ATOM 1466 C CA . LEU A 1 183 ? -12.495 5.931 28.677 1.00 91.50 183 LEU A CA 1
ATOM 1467 C C . LEU A 1 183 ? -13.058 4.517 28.599 1.00 91.50 183 LEU A C 1
ATOM 1469 O O . LEU A 1 183 ? -14.013 4.184 29.291 1.00 91.50 183 LEU A O 1
ATOM 1473 N N . TRP A 1 184 ? -12.437 3.679 27.782 1.00 93.38 184 TRP A N 1
ATOM 1474 C CA . TRP A 1 184 ? -12.839 2.302 27.535 1.00 93.38 184 TRP A CA 1
ATOM 1475 C C . TRP A 1 184 ? -11.696 1.366 27.893 1.00 93.38 184 TRP A C 1
ATOM 1477 O O . TRP A 1 184 ? -10.560 1.580 27.469 1.00 93.38 184 TRP A O 1
ATOM 1487 N N . GLN A 1 185 ? -11.996 0.323 28.656 1.00 93.19 185 GLN A N 1
ATOM 1488 C CA . GLN A 1 185 ? -11.024 -0.690 29.069 1.00 93.19 185 GLN A CA 1
ATOM 1489 C C . GLN A 1 185 ? -11.633 -2.087 28.950 1.00 93.19 185 GLN A C 1
ATOM 1491 O O . GLN A 1 185 ? -12.860 -2.242 28.975 1.00 93.19 185 GLN A O 1
ATOM 1496 N N . ILE A 1 186 ? -10.782 -3.108 28.827 1.00 93.50 186 ILE A N 1
ATOM 1497 C CA . ILE A 1 186 ? -11.248 -4.494 28.862 1.00 93.50 186 ILE A CA 1
ATOM 1498 C C . ILE A 1 186 ? -11.847 -4.798 30.237 1.00 93.50 186 ILE A C 1
ATOM 1500 O O . ILE A 1 186 ? -11.359 -4.331 31.269 1.00 93.50 186 ILE A O 1
ATOM 1504 N N . LYS A 1 187 ? -12.929 -5.572 30.258 1.00 88.06 187 LYS A N 1
ATOM 1505 C CA . LYS A 1 187 ? -13.455 -6.118 31.501 1.00 88.06 187 LYS A CA 1
ATOM 1506 C C . LYS A 1 187 ? -12.624 -7.350 31.869 1.00 88.06 187 LYS A C 1
ATOM 1508 O O . LYS A 1 187 ? -12.658 -8.337 31.138 1.00 88.06 187 LYS A O 1
ATOM 1513 N N . ASN A 1 188 ? -11.871 -7.259 32.965 1.00 68.12 188 ASN A N 1
ATOM 1514 C CA . ASN A 1 188 ? -11.193 -8.411 33.571 1.00 68.12 188 ASN A CA 1
ATOM 1515 C C . ASN A 1 188 ? -12.191 -9.379 34.213 1.00 68.12 188 ASN A C 1
ATOM 1517 O O . ASN A 1 188 ? -13.209 -8.897 34.769 1.00 68.12 188 ASN A O 1
#

Organism: NCBI:txid42354

Sequence (188 aa):
MKVSNPLTIIAIFASVAETFAIGALIALPPELQEHFMYFVMVFPSVIVILFFVILFFKPLVLYAPSDYDDPEHFLIANKLRNNLSKESEKLLIRLSEENKPIAKTEIPRLVRELNEAVLQSSKTGLEERIVKYLQDHPNQAFTDRALGHIFVVSRRSVLETLELLEEKGVVVRGIEQETESLLWQIKN

Foldseek 3Di:
DPPQDPVVVLVVVLVVLVVVLVVVLVVDDPVCNVVSVCCSVVVSVVVVVVVVVCCVVCVPPRHDCVNDPDSVVVVCVVVLVVVVVVVVVVVVVVCVVVVDPDDPVCVVVVVVVVVVVSVVVVLVVLLVVVLVVLVVVQPDWDFLVRSCVVVVHDSVSSVVSQVVCVVVVQKDWDADPPPRTIIIHGDD

Radius of gyration: 27.46 Å; chains: 1; bounding box: 71×43×74 Å

pLDDT: mean 77.65, std 13.59, range [41.59, 93.5]

Secondary structure (DSSP, 8-state):
-----HHHHHHHHHHHHHHHHHHHHHHS-HHHHHHHHHHHHHHHHHHHHHHHHHHHH-HHHHS-GGGSS-HHHHHHHHHHHHHHHHHHHHHHHHHHHTT----TTTHHHHHHHHHHHHHHHHHHHHHHHHHHHHHHSTT--EEHHHHHHHHT--HHHHHHHHHHHHHTTSEEEEE-TTT--EEEEE--